Protein AF-A0A4Y7RXK7-F1 (afdb_monomer)

Nearest PDB structures (foldseek):
  9dqj-assembly1_A  TM=3.061E-01  e=4.581E+00  Homo sapiens
  2efh-assembly2_C  TM=1.923E-01  e=8.596E+00  Arabidopsis thaliana

Mean predicted aligned error: 11.41 Å

Radius of gyration: 21.08 Å; Cα contacts (8 Å, |Δi|>4): 299; chains: 1; bounding box: 42×48×73 Å

pLDDT: mean 77.11, std 18.57, range [31.67, 96.94]

Foldseek 3Di:
DPPVVVVVVLVLLLVLLVLLQVLLVVLVVQCPDPPDLANSNLVSQLSNLVSVLSNLVVVQVPDDDDDVSLQVSLVSLLVSLLSLQVRLQVLCVSLVHDGDDPCVVVVLQVQLCVLCVQPSLRSSLSSLLRSLLVSLLSSLVSLQSVLVVDDDLSNVLSPLVSVLSNQRSVCSQQDGDQTPDPPSVPRYQVNCCVPPVDGSSVVNSVSSVSNVVSPVVVVVPDDDPDDPDDDDDDDPDDDDDDDDDDDPPVSPD

Structure (mmCIF, N/CA/C/O backbone):
data_AF-A0A4Y7RXK7-F1
#
_entry.id   AF-A0A4Y7RXK7-F1
#
loop_
_atom_site.group_PDB
_atom_site.id
_atom_site.type_symbol
_atom_site.label_atom_id
_atom_site.label_alt_id
_atom_site.label_comp_id
_atom_site.label_asym_id
_atom_site.label_entity_id
_atom_site.label_seq_id
_atom_site.pdbx_PDB_ins_code
_atom_site.Cartn_x
_atom_site.Cartn_y
_atom_site.Cartn_z
_atom_site.occupancy
_atom_site.B_iso_or_equiv
_atom_site.auth_seq_id
_atom_site.auth_comp_id
_atom_site.auth_asym_id
_atom_site.auth_atom_id
_atom_site.pdbx_PDB_model_num
ATOM 1 N N . MET A 1 1 ? 21.179 24.588 -17.868 1.00 44.91 1 MET A N 1
ATOM 2 C CA . MET A 1 1 ? 20.054 24.752 -16.916 1.00 44.91 1 MET A CA 1
ATOM 3 C C . MET A 1 1 ? 19.353 23.438 -16.523 1.0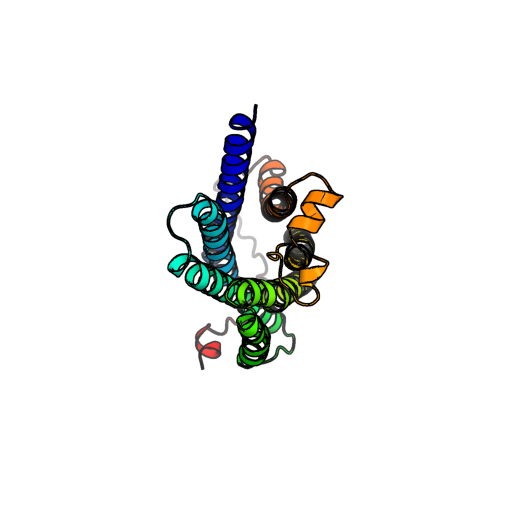0 44.91 1 MET A C 1
ATOM 5 O O . MET A 1 1 ? 18.328 23.514 -15.868 1.00 44.91 1 MET A O 1
ATOM 9 N N . ASN A 1 2 ? 19.913 22.245 -16.800 1.00 52.88 2 ASN A N 1
ATOM 10 C CA . ASN A 1 2 ? 19.219 20.967 -16.525 1.00 52.88 2 ASN A CA 1
ATOM 11 C C . ASN A 1 2 ? 19.730 20.193 -15.295 1.00 52.88 2 ASN A C 1
ATOM 13 O O . ASN A 1 2 ? 19.074 19.250 -14.872 1.00 52.88 2 ASN A O 1
ATOM 17 N N . GLN A 1 3 ? 20.872 20.564 -14.702 1.00 56.06 3 GLN A N 1
ATOM 18 C CA . GLN A 1 3 ? 21.403 19.832 -13.542 1.00 56.06 3 GLN A CA 1
ATOM 19 C C . GLN A 1 3 ? 20.717 20.210 -12.223 1.00 56.06 3 GLN A C 1
ATOM 21 O O . GLN A 1 3 ? 20.495 19.342 -11.391 1.00 56.06 3 GLN A O 1
ATOM 26 N N . THR A 1 4 ? 20.318 21.471 -12.031 1.00 54.47 4 THR A N 1
ATOM 27 C CA . THR A 1 4 ? 19.689 21.942 -10.781 1.00 54.47 4 THR A CA 1
ATOM 28 C C . THR A 1 4 ? 18.321 21.310 -10.512 1.00 54.47 4 THR A C 1
ATOM 30 O O . THR A 1 4 ? 17.986 21.076 -9.356 1.00 54.47 4 THR A O 1
ATOM 33 N N . ILE A 1 5 ? 17.559 20.980 -11.561 1.00 60.81 5 ILE A N 1
ATOM 34 C CA . ILE A 1 5 ? 16.246 20.320 -11.444 1.00 60.81 5 ILE A CA 1
ATOM 35 C C . ILE A 1 5 ? 16.402 18.858 -10.989 1.00 60.81 5 ILE A C 1
ATOM 37 O O . ILE A 1 5 ? 15.598 18.379 -10.194 1.00 60.81 5 ILE A O 1
ATOM 41 N N . GLY A 1 6 ? 17.457 18.159 -11.432 1.00 62.09 6 GLY A N 1
ATOM 42 C CA . GLY A 1 6 ? 17.725 16.773 -11.025 1.00 62.09 6 GLY A CA 1
ATOM 43 C C . GLY A 1 6 ? 17.921 16.634 -9.512 1.00 62.09 6 GLY A C 1
ATOM 44 O O . GLY A 1 6 ? 17.221 15.860 -8.866 1.00 62.09 6 GLY A O 1
ATOM 45 N N . TRP A 1 7 ? 18.774 17.483 -8.926 1.00 64.00 7 TRP A N 1
ATOM 46 C CA . TRP A 1 7 ? 19.049 17.476 -7.482 1.00 64.00 7 TRP A CA 1
ATOM 47 C C . TRP A 1 7 ? 17.814 17.774 -6.619 1.00 64.00 7 TRP A C 1
ATOM 49 O O . TRP A 1 7 ? 17.664 17.217 -5.532 1.00 64.00 7 TRP A O 1
ATOM 59 N N . GLN A 1 8 ? 16.909 18.635 -7.097 1.00 75.38 8 GLN A N 1
ATOM 60 C CA . GLN A 1 8 ? 15.651 18.928 -6.400 1.00 75.38 8 GLN A CA 1
ATOM 61 C C . GLN A 1 8 ? 14.733 17.699 -6.353 1.00 75.38 8 GLN A C 1
ATOM 63 O O . GLN A 1 8 ? 14.088 17.449 -5.335 1.00 75.38 8 GLN A O 1
ATOM 68 N N . MET A 1 9 ? 14.703 16.907 -7.426 1.00 73.44 9 MET A N 1
ATOM 69 C CA . MET A 1 9 ? 13.883 15.700 -7.503 1.00 73.44 9 MET A CA 1
ATOM 70 C C . MET A 1 9 ? 14.425 14.564 -6.637 1.00 73.44 9 MET A C 1
ATOM 72 O O . MET A 1 9 ? 13.647 13.920 -5.932 1.00 73.44 9 MET A O 1
ATOM 76 N N . ASP A 1 10 ? 15.744 14.371 -6.612 1.00 77.38 10 ASP A N 1
ATOM 77 C CA . ASP A 1 10 ? 16.383 13.371 -5.749 1.00 77.38 10 ASP A CA 1
ATOM 78 C C . ASP A 1 10 ? 16.111 13.653 -4.265 1.00 77.38 10 ASP A C 1
ATOM 80 O O . ASP A 1 10 ? 15.810 12.739 -3.492 1.00 77.38 10 ASP A O 1
ATOM 84 N N . TYR A 1 11 ? 16.119 14.933 -3.876 1.00 79.81 11 TYR A N 1
ATOM 85 C CA . TYR A 1 11 ? 15.754 15.354 -2.525 1.00 79.81 11 TYR A CA 1
ATOM 86 C C . TYR A 1 11 ? 14.286 15.050 -2.188 1.00 79.81 11 TYR A C 1
ATOM 88 O O . TYR A 1 11 ? 13.994 14.537 -1.106 1.00 79.81 11 TYR A O 1
ATOM 96 N N . ILE A 1 12 ? 13.355 15.309 -3.116 1.00 81.62 12 ILE A N 1
ATOM 97 C CA . ILE A 1 12 ? 11.929 14.992 -2.932 1.00 81.62 12 ILE A CA 1
ATOM 98 C C . ILE A 1 12 ? 11.729 13.483 -2.754 1.00 81.62 12 ILE A C 1
ATOM 100 O O . ILE A 1 12 ? 11.005 13.071 -1.847 1.00 81.62 12 ILE A O 1
ATOM 104 N N . TYR A 1 13 ? 12.386 12.648 -3.564 1.00 80.75 13 TYR A N 1
ATOM 105 C CA . TYR A 1 13 ? 12.298 11.189 -3.436 1.00 80.75 13 TYR A CA 1
ATOM 106 C C . TYR A 1 13 ? 12.898 10.682 -2.124 1.00 80.75 13 TYR A C 1
ATOM 108 O O . TYR A 1 13 ? 12.327 9.795 -1.481 1.00 80.75 13 TYR A O 1
ATOM 116 N N . PHE A 1 14 ? 14.007 11.280 -1.685 1.00 83.31 14 PHE A N 1
ATOM 117 C CA . PHE A 1 14 ? 14.608 10.968 -0.397 1.00 83.31 14 PHE A CA 1
ATOM 118 C C . PHE A 1 14 ? 13.653 11.278 0.763 1.00 83.31 14 PHE A C 1
ATOM 120 O O . PHE A 1 14 ? 13.359 10.384 1.562 1.00 83.31 14 PHE A O 1
ATOM 127 N N . LEU A 1 15 ? 13.115 12.505 0.821 1.00 83.00 15 LEU A N 1
ATOM 128 C CA . LEU A 1 15 ? 12.150 12.918 1.846 1.00 83.00 15 LEU A CA 1
ATOM 129 C C . LEU A 1 15 ? 10.876 12.073 1.821 1.00 83.00 15 LEU A C 1
ATOM 131 O O . LEU A 1 15 ? 10.339 11.728 2.874 1.00 83.00 15 LEU A O 1
ATOM 135 N N . TYR A 1 16 ? 10.404 11.716 0.628 1.00 83.31 16 TYR A N 1
ATOM 136 C CA . TYR A 1 16 ? 9.233 10.871 0.468 1.00 83.31 16 TYR A CA 1
ATOM 137 C C . TYR A 1 16 ? 9.438 9.500 1.126 1.00 83.31 16 TYR A C 1
ATOM 139 O O . TYR A 1 16 ? 8.639 9.113 1.980 1.00 83.31 16 TYR A O 1
ATOM 147 N N . GLY A 1 17 ? 10.538 8.800 0.834 1.00 85.19 17 GLY A N 1
ATOM 148 C CA . GLY A 1 17 ? 10.850 7.534 1.511 1.00 85.19 17 GLY A CA 1
ATOM 149 C C . GLY A 1 17 ? 11.102 7.697 3.018 1.00 85.19 17 GLY A C 1
ATOM 150 O O . GLY A 1 17 ? 10.649 6.869 3.809 1.00 85.19 17 GLY A O 1
ATOM 151 N N . LEU A 1 18 ? 11.720 8.803 3.451 1.00 85.19 18 LEU A N 1
ATOM 152 C CA . LEU A 1 18 ? 11.916 9.101 4.875 1.00 85.19 18 LEU A CA 1
ATOM 153 C C . LEU A 1 18 ? 10.582 9.265 5.625 1.00 85.19 18 LEU A C 1
ATOM 155 O O . LEU A 1 18 ? 10.454 8.799 6.758 1.00 85.19 18 LEU A O 1
ATOM 159 N N . SER A 1 19 ? 9.571 9.869 4.991 1.00 86.69 19 SER A N 1
ATOM 160 C CA . SER A 1 19 ? 8.237 10.031 5.586 1.00 86.69 19 SER A CA 1
ATOM 161 C C . SER A 1 19 ? 7.572 8.687 5.910 1.00 86.69 19 SER A C 1
ATOM 163 O O . SER A 1 19 ? 6.948 8.547 6.965 1.00 86.69 19 SER A O 1
ATOM 165 N N . PHE A 1 20 ? 7.782 7.664 5.069 1.00 87.25 20 PHE A N 1
ATOM 166 C CA . PHE A 1 20 ? 7.366 6.296 5.378 1.00 87.25 20 PHE A CA 1
ATOM 167 C C . PHE A 1 20 ? 8.112 5.762 6.599 1.00 87.25 20 PHE A C 1
ATOM 169 O O . PHE A 1 20 ? 7.484 5.236 7.508 1.00 87.25 20 PHE A O 1
ATOM 176 N N . ILE A 1 21 ? 9.432 5.925 6.682 1.00 88.25 21 ILE A N 1
ATOM 177 C CA . ILE A 1 21 ? 10.205 5.420 7.829 1.00 88.25 21 ILE A CA 1
ATOM 178 C C . ILE A 1 21 ? 9.725 6.049 9.143 1.00 88.25 21 ILE A C 1
ATOM 180 O O . ILE A 1 21 ? 9.557 5.339 10.136 1.00 88.25 21 ILE A O 1
ATOM 184 N N . MET A 1 22 ? 9.428 7.352 9.147 1.00 87.56 22 MET A N 1
ATOM 185 C CA . MET A 1 22 ? 8.854 8.021 10.319 1.00 87.56 22 MET A CA 1
ATOM 186 C C . MET A 1 22 ? 7.475 7.454 10.683 1.00 87.56 22 MET A C 1
ATOM 188 O O . MET A 1 22 ? 7.255 7.088 11.839 1.00 87.56 22 MET A O 1
ATOM 192 N N . LEU A 1 23 ? 6.570 7.299 9.709 1.00 88.19 23 LEU A N 1
ATOM 193 C CA . LEU A 1 23 ? 5.251 6.701 9.950 1.00 88.19 23 LEU A CA 1
ATOM 194 C C . LEU A 1 23 ? 5.366 5.243 10.444 1.00 88.19 23 LEU A C 1
ATOM 196 O O . LEU A 1 23 ? 4.605 4.814 11.314 1.00 88.19 23 LEU A O 1
ATOM 200 N N . ALA A 1 24 ? 6.337 4.477 9.939 1.00 90.00 24 ALA A N 1
ATOM 201 C CA . ALA A 1 24 ? 6.585 3.099 10.352 1.00 90.00 24 ALA A CA 1
ATOM 202 C C . ALA A 1 24 ? 7.039 3.033 11.812 1.00 90.00 24 ALA A C 1
ATOM 204 O O . ALA A 1 24 ? 6.584 2.152 12.546 1.00 90.00 24 ALA A O 1
ATOM 205 N N . ALA A 1 25 ? 7.889 3.971 12.242 1.00 88.88 25 ALA A N 1
ATOM 206 C CA . ALA A 1 25 ? 8.328 4.095 13.628 1.00 88.88 25 ALA A CA 1
ATOM 207 C C . ALA A 1 25 ? 7.157 4.423 14.568 1.00 88.88 25 ALA A C 1
ATOM 209 O O . ALA A 1 25 ? 7.033 3.791 15.618 1.00 88.88 25 ALA A O 1
ATOM 210 N N . VAL A 1 26 ? 6.254 5.329 14.169 1.00 87.56 26 VAL A N 1
ATOM 211 C CA . VAL A 1 26 ? 5.017 5.626 14.919 1.00 87.56 26 VAL A CA 1
ATOM 212 C C . VAL A 1 26 ? 4.153 4.369 15.045 1.00 87.56 26 VAL A C 1
ATOM 214 O O . VAL A 1 26 ? 3.782 3.981 16.153 1.00 87.56 26 VAL A O 1
ATOM 217 N N . CYS A 1 27 ? 3.907 3.660 13.939 1.00 87.81 27 CYS A N 1
ATOM 218 C CA . CYS A 1 27 ? 3.130 2.417 13.956 1.00 87.81 27 CYS A CA 1
ATOM 219 C C . CYS A 1 27 ? 3.781 1.332 14.834 1.00 87.81 27 CYS A C 1
ATOM 221 O O . CYS A 1 27 ? 3.085 0.616 15.554 1.00 87.81 27 CYS A O 1
ATOM 223 N N . LEU A 1 28 ? 5.112 1.221 14.825 1.00 90.44 28 LEU A N 1
ATOM 224 C CA . LEU A 1 28 ? 5.849 0.274 15.665 1.00 90.44 28 LEU A CA 1
ATOM 225 C C . LEU A 1 28 ? 5.773 0.646 17.152 1.00 90.44 28 LEU A C 1
ATOM 227 O O . LEU A 1 28 ? 5.649 -0.229 18.007 1.00 90.44 28 LEU A O 1
ATOM 231 N N . ALA A 1 29 ? 5.814 1.938 17.481 1.00 86.81 29 ALA A N 1
ATOM 232 C CA . ALA A 1 29 ? 5.616 2.405 18.849 1.00 86.81 29 ALA A CA 1
ATOM 233 C C . ALA A 1 29 ? 4.196 2.071 19.342 1.00 86.81 29 ALA A C 1
ATOM 235 O O . ALA A 1 29 ? 4.027 1.522 20.433 1.00 86.81 29 ALA A O 1
ATOM 236 N N . MET A 1 30 ? 3.177 2.291 18.504 1.00 84.06 30 MET A N 1
ATOM 237 C CA . MET A 1 30 ? 1.795 1.894 18.799 1.00 84.06 30 MET A CA 1
ATOM 238 C C . MET A 1 30 ? 1.647 0.375 18.963 1.00 84.06 30 MET A C 1
ATOM 240 O O . MET A 1 30 ? 0.879 -0.081 19.812 1.00 84.06 30 MET A O 1
ATOM 244 N N . SER A 1 31 ? 2.422 -0.420 18.218 1.00 86.75 31 SER A N 1
ATOM 245 C CA . SER A 1 31 ? 2.457 -1.882 18.342 1.00 86.75 31 SER A CA 1
ATOM 246 C C . SER A 1 31 ? 3.201 -2.393 19.579 1.00 86.75 31 SER A C 1
ATOM 248 O O . SER A 1 31 ? 3.394 -3.602 19.700 1.00 86.75 31 SER A O 1
ATOM 250 N N . ARG A 1 32 ? 3.668 -1.517 20.474 1.00 82.25 32 ARG A N 1
ATOM 251 C CA . ARG A 1 32 ? 4.252 -1.885 21.776 1.00 82.25 32 ARG A CA 1
ATOM 252 C C . ARG A 1 32 ? 3.399 -1.435 22.962 1.00 82.25 32 ARG A C 1
ATOM 254 O O . ARG A 1 32 ? 3.671 -1.841 24.083 1.00 82.25 32 ARG A O 1
ATOM 261 N N . SER A 1 33 ? 2.359 -0.633 22.730 1.00 77.81 33 SER A N 1
ATOM 262 C CA . SER A 1 33 ? 1.404 -0.243 23.774 1.00 77.81 33 SER A CA 1
ATOM 263 C C . SER A 1 33 ? 0.579 -1.450 24.225 1.00 77.81 33 SER A C 1
ATOM 265 O O . SER A 1 33 ? 0.244 -2.283 23.394 1.00 77.81 33 SER A O 1
ATOM 267 N N . GLU A 1 34 ? 0.190 -1.547 25.499 1.00 58.09 34 GLU A N 1
ATOM 268 C CA . GLU A 1 34 ? -0.680 -2.636 25.983 1.00 58.09 34 GLU A CA 1
ATOM 269 C C . GLU A 1 34 ? -2.137 -2.516 25.495 1.00 58.09 34 GLU A C 1
ATOM 271 O O . GLU A 1 34 ? -2.893 -3.485 25.512 1.00 58.09 34 GLU A O 1
ATOM 276 N N . ARG A 1 35 ? -2.543 -1.347 24.981 1.00 63.66 35 ARG A N 1
ATOM 277 C CA . ARG A 1 35 ? -3.899 -1.085 24.460 1.00 63.66 35 ARG A CA 1
ATOM 278 C C . ARG A 1 35 ? -4.049 -1.441 22.971 1.00 63.66 35 ARG A C 1
ATOM 280 O O . ARG A 1 35 ? -4.687 -0.704 22.216 1.00 63.66 35 ARG A O 1
ATOM 287 N N . GLN A 1 36 ? -3.457 -2.545 22.508 1.00 65.00 36 GLN A N 1
ATOM 288 C CA . GLN A 1 36 ? -3.479 -2.893 21.076 1.00 65.00 36 GLN A CA 1
ATOM 289 C C . GLN A 1 36 ? -4.847 -3.388 20.622 1.00 65.00 36 GLN A C 1
ATOM 291 O O . GLN A 1 36 ? -5.197 -4.553 20.803 1.00 65.00 36 GLN A O 1
ATOM 296 N N . ARG A 1 37 ? -5.594 -2.521 19.940 1.00 76.06 37 ARG A N 1
ATOM 297 C CA . ARG A 1 37 ? -6.787 -2.934 19.188 1.00 76.06 37 ARG A CA 1
ATOM 298 C C . ARG A 1 37 ? -6.424 -3.441 17.791 1.00 76.06 37 ARG A C 1
ATOM 300 O O . ARG A 1 37 ? -6.848 -4.523 17.391 1.00 76.06 37 ARG A O 1
ATOM 307 N N . LEU A 1 38 ? -5.553 -2.722 17.083 1.00 88.06 38 LEU A N 1
ATOM 308 C CA . LEU A 1 38 ? -5.195 -3.007 15.690 1.00 88.06 38 LEU A CA 1
ATOM 309 C C . LEU A 1 38 ? -3.806 -3.667 15.571 1.00 88.06 38 LEU A C 1
ATOM 311 O O . LEU A 1 38 ? -2.954 -3.461 16.436 1.00 88.06 38 LEU A O 1
ATOM 315 N N . PRO A 1 39 ? -3.554 -4.489 14.531 1.00 91.56 39 PRO A N 1
ATOM 316 C CA . PRO A 1 39 ? -2.266 -5.133 14.288 1.00 91.56 39 PRO A CA 1
ATOM 317 C C . PRO A 1 39 ? -1.247 -4.142 13.690 1.00 91.56 39 PRO A C 1
ATOM 319 O O . PRO A 1 39 ? -0.773 -4.314 12.569 1.00 91.56 39 PRO A O 1
ATOM 322 N N . TRP A 1 40 ? -0.900 -3.099 14.450 1.00 91.00 40 TRP A N 1
ATOM 323 C CA . TRP A 1 40 ? -0.019 -1.999 14.029 1.00 91.00 40 TRP A CA 1
ATOM 324 C C . TRP A 1 40 ? 1.362 -2.448 13.534 1.00 91.00 40 TRP A C 1
ATOM 326 O O . TRP A 1 40 ? 1.957 -1.787 12.688 1.00 91.00 40 TRP A O 1
ATOM 336 N N . PHE A 1 41 ? 1.847 -3.598 14.008 1.00 93.25 41 PHE A N 1
ATOM 337 C CA . PHE A 1 41 ? 3.107 -4.183 13.554 1.00 93.25 41 PHE A CA 1
ATOM 338 C C . PHE A 1 41 ? 3.097 -4.516 12.054 1.00 93.25 41 PHE A C 1
ATOM 340 O O . PHE A 1 41 ? 4.056 -4.20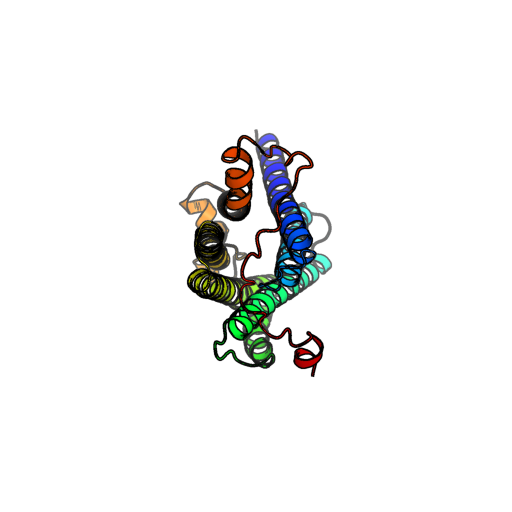6 11.356 1.00 93.25 41 PHE A O 1
ATOM 347 N N . LEU A 1 42 ? 2.003 -5.079 11.527 1.00 94.69 42 LEU A N 1
ATOM 348 C CA . LEU A 1 42 ? 1.893 -5.385 10.093 1.00 94.69 42 LEU A CA 1
ATOM 349 C C . LEU A 1 42 ? 1.843 -4.119 9.245 1.00 94.69 42 LEU A C 1
ATOM 351 O O . LEU A 1 42 ? 2.456 -4.066 8.183 1.00 94.69 42 LEU A O 1
ATOM 355 N N . LEU A 1 43 ? 1.159 -3.086 9.740 1.00 94.12 43 LEU A N 1
ATOM 356 C CA . LEU A 1 43 ? 1.146 -1.790 9.077 1.00 94.12 43 LEU A CA 1
ATOM 357 C C . LEU A 1 43 ? 2.552 -1.179 9.057 1.00 94.12 43 LEU A C 1
ATOM 359 O O . LEU A 1 43 ? 2.989 -0.699 8.019 1.00 94.12 43 LEU A O 1
ATOM 363 N N . SER A 1 44 ? 3.296 -1.269 10.164 1.00 94.50 44 SER A N 1
ATOM 364 C CA . SER A 1 44 ? 4.698 -0.841 10.229 1.00 94.50 44 SER A CA 1
ATOM 365 C C . SER A 1 44 ? 5.580 -1.595 9.223 1.00 94.50 44 SER A C 1
ATOM 367 O O . SER A 1 44 ? 6.334 -0.958 8.488 1.00 94.50 44 SER A O 1
ATOM 369 N N . LEU A 1 45 ? 5.434 -2.924 9.119 1.00 96.50 45 LEU A N 1
ATOM 370 C CA . LEU A 1 45 ? 6.147 -3.744 8.132 1.00 96.50 45 LEU A CA 1
ATOM 371 C C . LEU A 1 45 ? 5.821 -3.344 6.690 1.00 96.50 45 LEU A C 1
ATOM 373 O O . LEU A 1 45 ? 6.734 -3.226 5.874 1.00 96.50 45 LEU A O 1
ATOM 377 N N . PHE A 1 46 ? 4.548 -3.096 6.377 1.00 95.81 46 PHE A N 1
ATOM 378 C CA . PHE A 1 46 ? 4.150 -2.548 5.081 1.00 95.81 46 PHE A CA 1
ATOM 379 C C . PHE A 1 46 ? 4.864 -1.218 4.816 1.00 95.81 46 PHE A C 1
ATOM 381 O O . PHE A 1 46 ? 5.587 -1.099 3.832 1.00 95.81 46 PHE A O 1
ATOM 388 N N . ILE A 1 47 ? 4.722 -0.245 5.718 1.00 94.12 47 ILE A N 1
ATOM 389 C CA . ILE A 1 47 ? 5.229 1.118 5.533 1.00 94.12 47 ILE A CA 1
ATOM 390 C C . ILE A 1 47 ? 6.756 1.121 5.358 1.00 94.12 47 ILE A C 1
ATOM 392 O O . ILE A 1 47 ? 7.255 1.772 4.441 1.00 94.12 47 ILE A O 1
ATOM 396 N N . ILE A 1 48 ? 7.509 0.387 6.188 1.00 94.75 48 ILE A N 1
ATOM 397 C CA . ILE A 1 48 ? 8.978 0.372 6.096 1.00 94.75 48 ILE A CA 1
ATOM 398 C C . ILE A 1 48 ? 9.462 -0.302 4.810 1.00 94.75 48 ILE A C 1
ATOM 400 O O . ILE A 1 48 ? 10.349 0.219 4.137 1.00 94.75 48 ILE A O 1
ATOM 404 N N . THR A 1 49 ? 8.860 -1.431 4.426 1.00 95.00 49 THR A N 1
ATOM 405 C CA . THR A 1 49 ? 9.237 -2.126 3.187 1.00 95.00 49 THR A CA 1
ATOM 406 C C . THR A 1 49 ? 8.822 -1.342 1.947 1.00 95.00 49 THR A C 1
ATOM 408 O O . THR A 1 49 ? 9.578 -1.315 0.977 1.00 95.00 49 THR A O 1
ATOM 411 N N . HIS A 1 50 ? 7.684 -0.638 1.993 1.00 92.62 50 HIS A N 1
ATOM 412 C CA . HIS A 1 50 ? 7.238 0.248 0.917 1.00 92.62 50 HIS A CA 1
ATOM 413 C C . HIS A 1 50 ? 8.187 1.440 0.763 1.00 92.62 50 HIS A C 1
ATOM 415 O O . HIS A 1 50 ? 8.612 1.746 -0.345 1.00 92.62 50 HIS A O 1
ATOM 421 N N . GLY A 1 51 ? 8.585 2.077 1.870 1.00 90.62 51 GLY A N 1
ATOM 422 C CA . GLY A 1 51 ? 9.556 3.175 1.859 1.00 90.62 51 GLY A CA 1
ATOM 423 C C . GLY A 1 51 ? 10.915 2.760 1.284 1.00 90.62 51 GLY A C 1
ATOM 424 O O . GLY A 1 51 ? 11.478 3.473 0.453 1.00 90.62 51 GLY A O 1
ATOM 425 N N . LEU A 1 52 ? 11.406 1.570 1.654 1.00 91.25 52 LEU A N 1
ATOM 426 C CA . LEU A 1 52 ? 12.621 0.994 1.068 1.00 91.25 52 LEU A CA 1
ATOM 427 C C . LEU A 1 52 ? 12.462 0.720 -0.433 1.00 91.25 52 LEU A C 1
ATOM 429 O O . LEU A 1 52 ? 13.376 1.017 -1.200 1.00 91.25 52 LEU A O 1
ATOM 433 N N . TYR A 1 53 ? 11.314 0.191 -0.866 1.00 90.06 53 TYR A N 1
ATOM 434 C CA . TYR A 1 53 ? 11.016 0.013 -2.288 1.00 90.06 53 TYR A CA 1
ATOM 435 C C . TYR A 1 53 ? 11.094 1.340 -3.054 1.00 90.06 53 TYR A C 1
ATOM 437 O O . TYR A 1 53 ? 11.736 1.378 -4.101 1.00 90.06 53 TYR A O 1
ATOM 445 N N . GLU A 1 54 ? 10.505 2.422 -2.536 1.00 86.25 54 GLU A N 1
ATOM 446 C CA . GLU A 1 54 ? 10.516 3.736 -3.199 1.00 86.25 54 GLU A CA 1
ATOM 447 C C . GLU A 1 54 ? 11.946 4.281 -3.340 1.00 86.25 54 GLU A C 1
ATOM 449 O O . GLU A 1 54 ? 12.349 4.688 -4.430 1.00 86.25 54 GLU A O 1
ATOM 454 N N . TRP A 1 55 ? 12.760 4.215 -2.281 1.00 87.50 55 TRP A N 1
ATOM 455 C CA . TRP A 1 55 ? 14.173 4.598 -2.368 1.00 87.50 55 TRP A CA 1
ATOM 456 C C . TRP A 1 55 ? 14.928 3.781 -3.416 1.00 87.50 55 TRP A C 1
ATOM 458 O O . TRP A 1 55 ? 15.604 4.347 -4.273 1.00 87.50 55 TRP A O 1
ATOM 468 N N . ILE A 1 56 ? 14.786 2.455 -3.400 1.00 85.75 56 ILE A N 1
ATOM 469 C CA . ILE A 1 56 ? 15.474 1.583 -4.359 1.00 85.75 56 ILE A CA 1
ATOM 470 C C . ILE A 1 56 ? 14.988 1.845 -5.786 1.00 85.75 56 ILE A C 1
ATOM 472 O O . ILE A 1 56 ? 15.797 1.858 -6.712 1.00 85.75 56 ILE A O 1
ATOM 476 N N . TYR A 1 57 ? 13.688 2.067 -5.980 1.00 82.88 57 TYR A N 1
ATOM 477 C CA . TYR A 1 57 ? 13.105 2.395 -7.277 1.00 82.88 57 TYR A CA 1
ATOM 478 C C . TYR A 1 57 ? 13.728 3.659 -7.869 1.00 82.88 57 TYR A C 1
ATOM 480 O O . TYR A 1 57 ? 14.156 3.640 -9.024 1.00 82.88 57 TYR A O 1
ATOM 488 N N . HIS A 1 58 ? 13.858 4.712 -7.064 1.00 77.19 58 HIS A N 1
ATOM 489 C CA . HIS A 1 58 ? 14.398 5.990 -7.511 1.00 77.19 58 HIS A CA 1
ATOM 490 C C . HIS A 1 58 ? 15.922 5.974 -7.685 1.00 77.19 58 HIS A C 1
ATOM 492 O O . HIS A 1 58 ? 16.411 6.412 -8.726 1.00 77.19 58 HIS A O 1
ATOM 498 N N . PHE A 1 59 ? 16.679 5.380 -6.756 1.00 74.69 59 PHE A N 1
ATOM 499 C CA . PHE A 1 59 ? 18.138 5.284 -6.881 1.00 74.69 59 PHE A CA 1
ATOM 500 C C . PHE A 1 59 ? 18.577 4.342 -8.010 1.00 74.69 59 PHE A C 1
ATOM 502 O O . PHE A 1 59 ? 19.550 4.626 -8.704 1.00 74.69 59 PHE A O 1
ATOM 509 N N . SER A 1 60 ? 17.850 3.251 -8.266 1.00 73.19 60 SER A N 1
ATOM 510 C CA . SER A 1 60 ? 18.170 2.309 -9.352 1.00 73.19 60 SER A CA 1
ATOM 511 C C . SER A 1 60 ? 18.052 2.934 -10.747 1.00 73.19 60 SER A C 1
ATOM 513 O O . SER A 1 60 ? 18.764 2.516 -11.661 1.00 73.19 60 SER A O 1
ATOM 515 N N . ASN A 1 61 ? 17.209 3.954 -10.918 1.00 65.06 61 ASN A N 1
ATOM 516 C CA . ASN A 1 61 ? 17.044 4.648 -12.194 1.00 65.06 61 ASN A CA 1
ATOM 517 C C . ASN A 1 61 ? 18.179 5.647 -12.512 1.00 65.06 61 ASN A C 1
ATOM 519 O O . ASN A 1 61 ? 18.170 6.233 -13.591 1.00 65.06 61 ASN A O 1
ATOM 523 N N . SER A 1 62 ? 19.174 5.804 -11.627 1.00 64.25 62 SER A N 1
ATOM 524 C CA . SER A 1 62 ? 20.349 6.673 -11.832 1.00 64.25 62 SER A CA 1
ATOM 525 C C . SER A 1 62 ? 21.498 6.046 -12.649 1.00 64.25 62 SER A C 1
ATOM 527 O O . SER A 1 62 ? 22.461 6.740 -12.965 1.00 64.25 62 SER A O 1
ATOM 529 N N . GLY A 1 63 ? 21.385 4.775 -13.078 1.00 56.38 63 GLY A N 1
ATOM 530 C CA . GLY A 1 63 ? 22.075 4.303 -14.293 1.00 56.38 63 GLY A CA 1
ATOM 531 C C . GLY A 1 63 ? 23.140 3.201 -14.189 1.00 56.38 63 GLY A C 1
ATOM 532 O O . GLY A 1 63 ? 23.754 2.906 -15.208 1.00 56.38 63 GLY A O 1
ATOM 533 N N . THR A 1 64 ? 23.373 2.551 -13.042 1.00 56.12 64 THR A N 1
ATOM 534 C CA . THR A 1 64 ? 24.518 1.613 -12.898 1.00 56.12 64 THR A CA 1
ATOM 535 C C . THR A 1 64 ? 24.188 0.120 -12.723 1.00 56.12 64 THR A C 1
ATOM 537 O O . THR A 1 64 ? 25.040 -0.706 -13.039 1.00 56.12 64 THR A O 1
ATOM 540 N N . PHE A 1 65 ? 22.974 -0.283 -12.311 1.00 54.88 65 PHE A N 1
ATOM 541 C CA . PHE A 1 65 ? 22.623 -1.706 -12.086 1.00 54.88 65 PHE A CA 1
ATOM 542 C C . PHE A 1 65 ? 21.168 -2.017 -12.487 1.00 54.88 65 PHE A C 1
ATOM 544 O O . PHE A 1 65 ? 20.241 -1.758 -11.722 1.00 54.88 65 PHE A O 1
ATOM 551 N N . VAL A 1 66 ? 20.937 -2.561 -13.692 1.00 59.06 66 VAL A N 1
ATOM 552 C CA . VAL A 1 66 ? 19.595 -2.507 -14.318 1.00 59.06 66 VAL A CA 1
ATOM 553 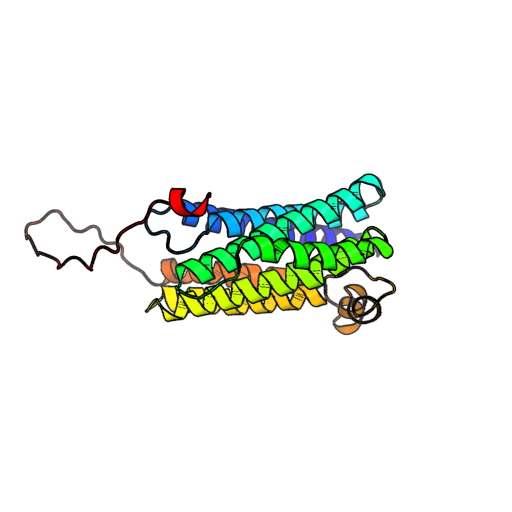C C . VAL A 1 66 ? 18.769 -3.799 -14.180 1.00 59.06 66 VAL A C 1
ATOM 555 O O . VAL A 1 66 ? 17.602 -3.734 -13.797 1.00 59.06 66 VAL A O 1
ATOM 558 N N . LEU A 1 67 ? 19.322 -4.993 -14.442 1.00 54.97 67 LEU A N 1
ATOM 559 C CA . LEU A 1 67 ? 18.489 -6.211 -14.537 1.00 54.97 67 LEU A CA 1
ATOM 560 C C . LEU A 1 67 ? 18.170 -6.864 -13.176 1.00 54.97 67 LEU A C 1
ATOM 562 O O . LEU A 1 67 ? 16.997 -7.031 -12.840 1.00 54.97 67 LEU A O 1
ATOM 566 N N . SER A 1 68 ? 19.184 -7.181 -12.358 1.00 61.25 68 SER A N 1
ATOM 567 C CA . SER A 1 68 ? 19.000 -7.861 -11.057 1.00 61.25 68 SER A CA 1
ATOM 568 C C . SER A 1 68 ? 18.177 -7.037 -10.063 1.00 61.25 68 SER A C 1
ATOM 570 O O . SER A 1 68 ? 17.404 -7.582 -9.277 1.00 61.25 68 SER A O 1
ATOM 572 N N . PHE A 1 69 ? 18.278 -5.708 -10.140 1.00 75.25 69 PHE A N 1
ATOM 573 C CA . PHE A 1 69 ? 17.500 -4.804 -9.297 1.00 75.25 69 PHE A CA 1
ATOM 574 C C . PHE A 1 69 ? 16.013 -4.774 -9.662 1.00 75.25 69 PHE A C 1
ATOM 576 O O . PHE A 1 69 ? 15.190 -4.461 -8.807 1.00 75.25 69 PHE A O 1
ATOM 583 N N . THR A 1 70 ? 15.624 -5.104 -10.896 1.00 79.31 70 THR A N 1
ATOM 584 C CA . THR A 1 70 ? 14.230 -4.914 -11.325 1.00 79.31 70 THR A CA 1
ATOM 585 C C . THR A 1 70 ? 13.295 -5.997 -10.779 1.00 79.31 70 THR A C 1
ATOM 587 O O . THR A 1 70 ? 12.232 -5.669 -10.252 1.00 79.31 70 THR A O 1
ATOM 590 N N . TYR A 1 71 ? 13.707 -7.269 -10.788 1.00 84.50 71 TYR A N 1
ATOM 591 C CA . TYR A 1 71 ? 12.943 -8.337 -10.125 1.00 84.50 71 TYR A CA 1
ATOM 592 C C . TYR A 1 71 ? 12.969 -8.208 -8.602 1.00 84.50 71 TYR A C 1
ATOM 594 O O . TYR A 1 71 ? 11.954 -8.445 -7.949 1.00 84.50 71 TYR A O 1
ATOM 602 N N . PHE A 1 72 ? 14.097 -7.767 -8.036 1.00 87.25 72 PHE A N 1
ATOM 603 C CA . PHE A 1 72 ? 14.196 -7.484 -6.608 1.00 87.25 72 PHE A CA 1
ATOM 604 C C . PHE A 1 72 ? 13.209 -6.388 -6.175 1.00 87.25 72 PHE A C 1
ATOM 606 O O . PHE A 1 72 ? 12.478 -6.576 -5.206 1.00 87.25 72 PHE A O 1
ATOM 613 N N . LYS A 1 73 ? 13.112 -5.285 -6.935 1.00 88.00 73 LYS A N 1
ATOM 614 C CA . LYS A 1 73 ? 12.118 -4.218 -6.714 1.00 88.00 73 LYS A CA 1
ATOM 615 C C . LYS A 1 73 ? 10.688 -4.756 -6.750 1.00 88.00 73 LYS A C 1
ATOM 617 O O . LYS A 1 73 ? 9.915 -4.476 -5.837 1.00 88.00 73 LYS A O 1
ATOM 622 N N . ALA A 1 74 ? 10.347 -5.549 -7.766 1.00 89.12 74 ALA A N 1
ATOM 623 C CA . ALA A 1 74 ? 9.015 -6.139 -7.890 1.00 89.12 74 ALA A CA 1
ATOM 624 C C . ALA A 1 74 ? 8.689 -7.088 -6.720 1.00 89.12 74 ALA A C 1
ATOM 626 O O . ALA A 1 74 ? 7.582 -7.050 -6.180 1.00 89.12 74 ALA A O 1
ATOM 627 N N . GLY A 1 75 ? 9.660 -7.898 -6.286 1.00 91.94 75 GLY A N 1
ATOM 628 C CA . GLY A 1 75 ? 9.530 -8.770 -5.119 1.00 91.94 75 GLY A CA 1
ATOM 629 C C . GLY A 1 75 ? 9.333 -7.986 -3.822 1.00 91.94 75 GLY A C 1
ATOM 630 O O . GLY A 1 75 ? 8.402 -8.273 -3.073 1.00 91.94 75 GLY A O 1
ATOM 631 N N . LEU A 1 76 ? 10.146 -6.952 -3.584 1.00 93.38 76 LEU A N 1
ATOM 632 C CA . LEU A 1 76 ? 10.047 -6.100 -2.397 1.00 93.38 76 LEU A CA 1
ATOM 633 C C . LEU A 1 76 ? 8.700 -5.364 -2.328 1.00 93.38 76 LEU A C 1
ATOM 635 O O . LEU A 1 76 ? 8.059 -5.367 -1.277 1.00 93.38 76 LEU A O 1
ATOM 639 N N . LEU A 1 77 ? 8.238 -4.805 -3.452 1.00 93.56 77 LEU A N 1
ATOM 640 C CA . LEU A 1 77 ? 6.903 -4.215 -3.568 1.00 93.56 77 LEU A CA 1
ATOM 641 C C . LEU A 1 77 ? 5.819 -5.244 -3.242 1.00 93.56 77 LEU A C 1
ATOM 643 O O . LEU A 1 77 ? 4.934 -4.971 -2.440 1.00 93.56 77 LEU A O 1
ATOM 647 N N . THR A 1 78 ? 5.893 -6.435 -3.837 1.00 94.62 78 THR A N 1
ATOM 648 C CA . THR A 1 78 ? 4.909 -7.504 -3.616 1.00 94.62 78 THR A CA 1
ATOM 649 C C . THR A 1 78 ? 4.830 -7.875 -2.137 1.00 94.62 78 THR A C 1
ATOM 651 O O . THR A 1 78 ? 3.742 -7.880 -1.568 1.00 94.62 78 THR A O 1
ATOM 654 N N . ILE A 1 79 ? 5.976 -8.113 -1.491 1.00 95.69 79 ILE A N 1
ATOM 655 C CA . ILE A 1 79 ? 6.063 -8.429 -0.058 1.00 95.69 79 ILE A CA 1
ATOM 656 C C . ILE A 1 79 ? 5.445 -7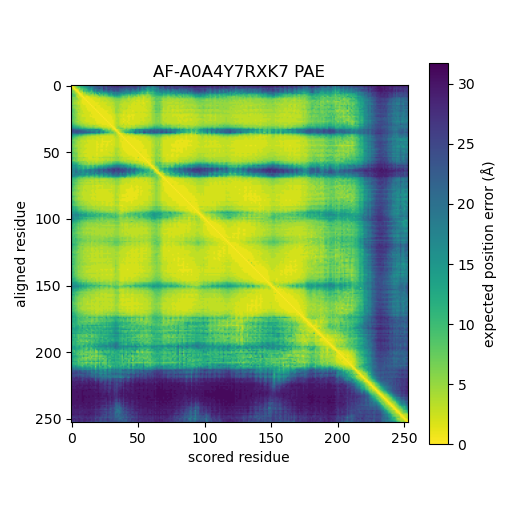.311 0.783 1.00 95.69 79 ILE A C 1
ATOM 658 O O . ILE A 1 79 ? 4.666 -7.588 1.694 1.00 95.69 79 ILE A O 1
ATOM 662 N N . SER A 1 80 ? 5.747 -6.055 0.454 1.00 96.00 80 SER A N 1
ATOM 663 C CA . SER A 1 80 ? 5.158 -4.904 1.131 1.00 96.00 80 SER A CA 1
ATOM 664 C C . SER A 1 80 ? 3.627 -4.941 1.062 1.00 96.00 80 SER A C 1
ATOM 666 O O . SER A 1 80 ? 2.956 -4.937 2.097 1.00 96.00 80 SER A O 1
ATOM 668 N N . GLN A 1 81 ? 3.057 -5.101 -0.135 1.00 95.19 81 GLN A N 1
ATOM 669 C CA . GLN A 1 81 ? 1.603 -5.143 -0.316 1.00 95.19 81 GLN A CA 1
ATOM 670 C C . GLN A 1 81 ? 0.944 -6.345 0.383 1.00 95.19 81 GLN A C 1
ATOM 672 O O . GLN A 1 81 ? -0.192 -6.240 0.848 1.00 95.19 81 GLN A O 1
ATOM 677 N N . LEU A 1 82 ? 1.647 -7.475 0.525 1.00 95.81 82 LEU A N 1
ATOM 678 C CA . LEU A 1 82 ? 1.153 -8.616 1.302 1.00 95.81 82 LEU A CA 1
ATOM 679 C C . LEU A 1 82 ? 0.966 -8.270 2.784 1.00 95.81 82 LEU A C 1
ATOM 681 O O . LEU A 1 82 ? -0.034 -8.678 3.379 1.00 95.81 82 LEU A O 1
ATOM 685 N N . PHE A 1 83 ? 1.870 -7.479 3.374 1.00 96.94 83 PHE A N 1
ATOM 686 C CA . PHE A 1 83 ? 1.685 -6.985 4.741 1.00 96.94 83 PHE A CA 1
ATOM 687 C C . PHE A 1 83 ? 0.448 -6.091 4.863 1.00 96.94 83 PHE A C 1
ATOM 689 O O . PHE A 1 83 ? -0.272 -6.189 5.858 1.00 96.94 83 PHE A O 1
ATOM 696 N N . LEU A 1 84 ? 0.159 -5.271 3.848 1.00 95.81 84 LEU A N 1
ATOM 697 C CA . LEU A 1 84 ? -1.023 -4.408 3.829 1.00 95.81 84 LEU A CA 1
ATOM 698 C C . LEU A 1 84 ? -2.329 -5.206 3.716 1.00 95.81 84 LEU A C 1
ATOM 700 O O . LEU A 1 84 ? -3.287 -4.931 4.442 1.00 95.81 84 LEU A O 1
ATOM 704 N N . ILE A 1 85 ? -2.360 -6.228 2.855 1.00 95.38 85 ILE A N 1
ATOM 705 C CA . ILE A 1 85 ? -3.507 -7.137 2.728 1.00 95.38 85 ILE A CA 1
ATOM 706 C C . ILE A 1 85 ? -3.749 -7.879 4.046 1.00 95.38 85 ILE A C 1
ATOM 708 O O . ILE A 1 85 ? -4.878 -7.907 4.538 1.00 95.38 85 ILE A O 1
ATOM 712 N N . GLU A 1 86 ? -2.704 -8.456 4.647 1.00 95.88 86 GLU A N 1
ATOM 713 C CA . GLU A 1 86 ? -2.836 -9.199 5.905 1.00 95.88 86 GLU A CA 1
ATOM 714 C C . GLU A 1 86 ? -3.243 -8.275 7.063 1.00 95.88 86 GLU A C 1
ATOM 716 O O . GLU A 1 86 ? -4.072 -8.661 7.892 1.00 95.88 86 GLU A O 1
ATOM 721 N N . PHE A 1 87 ? -2.744 -7.033 7.090 1.00 95.44 87 PHE A N 1
ATOM 722 C CA . PHE A 1 87 ? -3.222 -5.996 8.004 1.00 95.44 87 PHE A CA 1
ATOM 723 C C . PHE A 1 87 ? -4.730 -5.764 7.838 1.00 95.44 87 PHE A C 1
ATOM 725 O O . PHE A 1 87 ? -5.480 -5.888 8.812 1.00 95.44 87 PHE A O 1
ATOM 732 N N . GLY A 1 88 ? -5.184 -5.485 6.611 1.00 93.62 88 GLY A N 1
ATOM 733 C CA . GLY A 1 88 ? -6.594 -5.261 6.296 1.00 93.62 88 GLY A CA 1
ATOM 734 C C . GLY A 1 88 ? -7.465 -6.434 6.741 1.00 93.62 88 GLY A C 1
ATOM 735 O O . GLY A 1 88 ? -8.424 -6.235 7.489 1.00 93.62 88 GLY A O 1
ATOM 736 N N . ARG A 1 89 ? -7.079 -7.661 6.375 1.00 94.19 89 ARG A N 1
ATOM 737 C CA . ARG A 1 89 ? -7.781 -8.904 6.725 1.00 94.19 89 ARG A CA 1
ATOM 738 C C . ARG A 1 89 ? -7.893 -9.107 8.236 1.00 94.19 89 ARG A C 1
ATOM 740 O O . ARG A 1 89 ? -8.978 -9.408 8.731 1.00 94.19 89 ARG A O 1
ATOM 747 N N . LEU A 1 90 ? -6.798 -8.941 8.979 1.00 92.88 90 LEU A N 1
ATOM 748 C CA . LEU A 1 90 ? -6.785 -9.169 10.425 1.00 92.88 90 LEU A CA 1
ATOM 749 C C . LEU A 1 90 ? -7.594 -8.130 11.195 1.00 92.88 90 LEU A C 1
ATOM 751 O O . LEU A 1 90 ? -8.275 -8.499 12.149 1.00 92.88 90 LEU A O 1
ATOM 755 N N . VAL A 1 91 ? -7.560 -6.858 10.788 1.00 91.81 91 VAL A N 1
ATOM 756 C CA . VAL A 1 91 ? -8.453 -5.847 11.372 1.00 91.81 91 VAL A CA 1
ATOM 757 C C . VAL A 1 91 ? -9.907 -6.228 11.116 1.00 91.81 91 VAL A C 1
ATOM 759 O O . VAL A 1 91 ? -10.699 -6.263 12.049 1.00 91.81 91 VAL A O 1
ATOM 762 N N . PHE A 1 92 ? -10.249 -6.606 9.884 1.00 90.25 92 PHE A N 1
ATOM 763 C CA . PHE A 1 92 ? -11.613 -6.994 9.524 1.00 90.25 92 PHE A CA 1
ATOM 764 C C . PHE A 1 92 ? -12.146 -8.144 10.398 1.00 90.25 92 PHE A C 1
ATOM 766 O O . PHE A 1 92 ? -13.277 -8.083 10.879 1.00 90.25 92 PHE A O 1
ATOM 773 N N . ILE A 1 93 ? -11.308 -9.156 10.660 1.00 90.00 93 ILE A N 1
ATOM 774 C CA . ILE A 1 93 ? -11.626 -10.282 11.555 1.00 90.00 93 ILE A CA 1
ATOM 775 C C . ILE A 1 93 ? -11.785 -9.815 13.005 1.00 90.00 93 ILE A C 1
ATOM 777 O O . ILE A 1 93 ? -12.753 -10.192 13.664 1.00 90.00 93 ILE A O 1
ATOM 781 N N . LYS A 1 94 ? -10.856 -8.993 13.509 1.00 88.56 94 LYS A N 1
ATOM 782 C CA . LYS A 1 94 ? -10.898 -8.476 14.887 1.00 88.56 94 LYS A CA 1
ATOM 783 C C . LYS A 1 94 ? -12.144 -7.636 15.164 1.00 88.56 94 LYS A C 1
ATOM 785 O O . LYS A 1 94 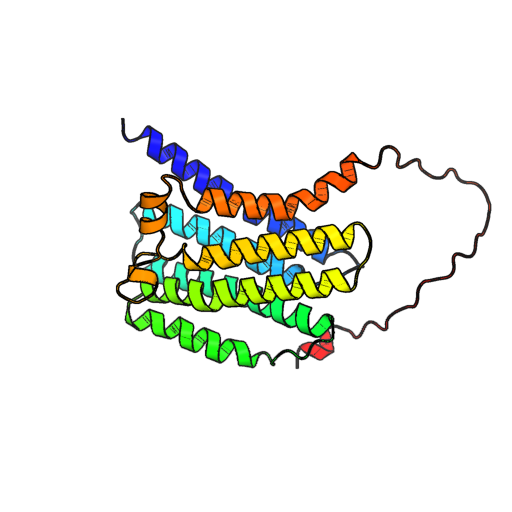? -12.686 -7.715 16.261 1.00 88.56 94 LYS A O 1
ATOM 790 N N . GLU A 1 95 ? -12.635 -6.907 14.166 1.00 86.56 95 GLU A N 1
ATOM 791 C CA . GLU A 1 95 ? -13.872 -6.119 14.258 1.00 86.56 95 GLU A CA 1
ATOM 792 C C . GLU A 1 95 ? -15.157 -6.971 14.122 1.00 86.56 95 GLU A C 1
ATOM 794 O O . GLU A 1 95 ? -16.274 -6.439 14.085 1.00 86.56 95 GLU A O 1
ATOM 799 N N . GLY A 1 96 ? -15.020 -8.302 14.071 1.00 82.00 96 GLY A N 1
ATOM 800 C CA . GLY A 1 96 ? -16.125 -9.262 14.059 1.00 82.00 96 GLY A CA 1
ATOM 801 C C . GLY A 1 96 ? -16.764 -9.475 12.687 1.00 82.00 96 GLY A C 1
ATOM 802 O O . GLY A 1 96 ? -17.840 -10.068 12.602 1.00 82.00 96 GLY A O 1
ATOM 803 N N . ALA A 1 97 ? -16.140 -8.998 11.606 1.00 83.75 97 ALA A N 1
ATOM 804 C CA . ALA A 1 97 ? -16.636 -9.230 10.257 1.00 83.75 97 ALA A CA 1
ATOM 805 C C . ALA A 1 97 ? -16.134 -10.573 9.702 1.00 83.75 97 ALA A C 1
ATOM 807 O O . ALA A 1 97 ? -15.011 -11.009 9.960 1.00 83.75 97 ALA A O 1
ATOM 808 N N . LYS A 1 98 ? -16.971 -11.229 8.888 1.00 84.19 98 LYS A N 1
ATOM 809 C CA . LYS A 1 98 ? -16.564 -12.421 8.137 1.00 84.19 98 LYS A CA 1
ATOM 810 C C . LYS A 1 98 ? -15.551 -11.996 7.075 1.00 84.19 98 LYS A C 1
ATOM 812 O O . LYS A 1 98 ? -15.906 -11.284 6.139 1.00 84.19 98 LYS A O 1
ATOM 817 N N . ALA A 1 99 ? -14.306 -12.424 7.232 1.00 84.31 99 ALA A N 1
ATOM 818 C CA . ALA A 1 99 ? -13.250 -12.221 6.250 1.00 84.31 99 ALA A CA 1
ATOM 819 C C . ALA A 1 99 ? -12.827 -13.582 5.677 1.00 84.31 99 ALA A C 1
ATOM 821 O O . ALA A 1 99 ? -12.865 -14.580 6.404 1.00 84.31 99 ALA A O 1
ATOM 822 N N . PRO A 1 100 ? -12.420 -13.653 4.400 1.00 86.06 100 PRO A N 1
ATOM 823 C CA . PRO A 1 100 ? -11.882 -14.887 3.853 1.00 86.06 100 PRO A CA 1
ATOM 824 C C . PRO A 1 100 ? -10.582 -15.277 4.577 1.00 86.06 100 PRO A C 1
ATOM 826 O O . PRO A 1 100 ? -9.885 -14.445 5.171 1.00 86.06 100 PRO A O 1
ATOM 829 N N . GLY A 1 101 ? -10.267 -16.573 4.549 1.00 87.69 101 GLY A N 1
ATOM 830 C CA . GLY A 1 101 ? -9.019 -17.095 5.106 1.00 87.69 101 GLY A CA 1
ATOM 831 C C . GLY A 1 101 ? -7.791 -16.580 4.349 1.00 87.69 101 GLY A C 1
ATOM 832 O O . GLY A 1 101 ? -7.907 -15.907 3.326 1.00 87.69 101 GLY A O 1
ATOM 833 N N . ARG A 1 102 ? -6.590 -16.944 4.818 1.00 90.62 102 ARG A N 1
ATOM 834 C CA . ARG A 1 102 ? -5.317 -16.563 4.167 1.00 90.62 102 ARG A CA 1
ATOM 835 C C . ARG A 1 102 ? -5.222 -16.998 2.700 1.00 90.62 102 ARG A C 1
ATOM 837 O O . ARG A 1 102 ? -4.467 -16.405 1.939 1.00 90.62 102 ARG A O 1
ATOM 844 N N . TRP A 1 103 ? -6.029 -17.976 2.287 1.00 91.94 103 TRP A N 1
ATOM 845 C CA . TRP A 1 103 ? -6.125 -18.430 0.902 1.00 91.94 103 TRP A CA 1
ATOM 846 C C . TRP A 1 103 ? -6.474 -17.309 -0.087 1.00 91.94 103 TRP A C 1
ATOM 848 O O . TRP A 1 103 ? -6.089 -17.422 -1.242 1.00 91.94 103 TRP A O 1
ATOM 858 N N . ILE A 1 104 ? -7.123 -16.215 0.345 1.00 90.56 104 ILE A N 1
ATOM 859 C CA . ILE A 1 104 ? -7.441 -15.063 -0.522 1.00 90.56 104 ILE A CA 1
ATOM 860 C C . ILE A 1 104 ? -6.194 -14.395 -1.116 1.00 90.56 104 ILE A C 1
ATOM 862 O O . ILE A 1 104 ? -6.268 -13.764 -2.165 1.00 90.56 104 ILE A O 1
ATOM 866 N N . VAL A 1 105 ? -5.032 -14.569 -0.485 1.00 91.25 105 VAL A N 1
ATOM 867 C CA . VAL A 1 105 ? -3.756 -14.062 -0.996 1.00 91.25 105 VAL A CA 1
ATOM 868 C C . VAL A 1 105 ? -3.345 -14.791 -2.281 1.00 91.25 105 VAL A C 1
ATOM 870 O O . VAL A 1 105 ? -2.743 -14.181 -3.157 1.00 91.25 105 VAL A O 1
ATOM 873 N N . VAL A 1 106 ? -3.714 -16.067 -2.440 1.00 93.50 106 VAL A N 1
ATOM 874 C CA . VAL A 1 106 ? -3.359 -16.888 -3.609 1.00 93.50 106 VAL A CA 1
ATOM 875 C C . VAL A 1 106 ? -3.940 -16.334 -4.917 1.00 93.50 106 VAL A C 1
ATOM 877 O O . VAL A 1 106 ? -3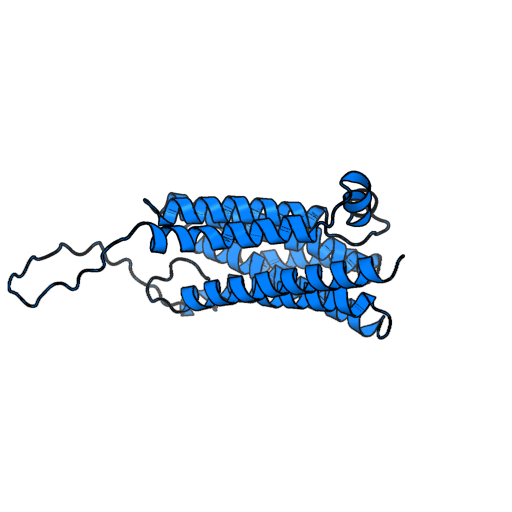.149 -16.090 -5.824 1.00 93.50 106 VAL A O 1
ATOM 880 N N . PRO A 1 107 ? -5.258 -16.078 -5.062 1.00 93.44 107 PRO A N 1
ATOM 881 C CA . PRO A 1 107 ? -5.791 -15.492 -6.290 1.00 93.44 107 PRO A CA 1
ATOM 882 C C . PRO A 1 107 ? -5.245 -14.081 -6.537 1.00 93.44 107 PRO A C 1
ATOM 884 O O . PRO A 1 107 ? -4.956 -13.741 -7.678 1.00 93.44 107 PRO A O 1
ATOM 887 N N . PHE A 1 108 ? -5.023 -13.282 -5.488 1.00 92.62 108 PHE A N 1
ATOM 888 C CA . PHE A 1 108 ? -4.398 -11.960 -5.612 1.00 92.62 108 PHE A CA 1
ATOM 889 C C . PHE A 1 108 ? -2.979 -12.053 -6.193 1.00 92.62 108 PHE A C 1
ATOM 891 O O . PHE A 1 108 ? -2.650 -11.342 -7.143 1.00 92.62 108 PHE A O 1
ATOM 898 N N . LEU A 1 109 ? -2.156 -12.968 -5.673 1.00 94.50 109 LEU A N 1
ATOM 899 C CA . LEU A 1 109 ? -0.813 -13.234 -6.188 1.00 94.50 109 LEU A CA 1
ATOM 900 C C . LEU A 1 109 ? -0.839 -13.831 -7.595 1.00 94.50 109 LEU A C 1
ATOM 902 O O . LEU A 1 109 ? -0.014 -13.450 -8.417 1.00 94.50 109 LEU A O 1
ATOM 906 N N . ALA A 1 110 ? -1.782 -14.727 -7.890 1.00 94.38 110 ALA A N 1
ATOM 907 C CA . ALA A 1 110 ? -1.918 -15.330 -9.210 1.00 94.38 110 ALA A CA 1
ATOM 908 C C . ALA A 1 110 ? -2.231 -14.270 -10.275 1.00 94.38 110 ALA A C 1
ATOM 910 O O . ALA A 1 110 ? -1.555 -14.224 -11.299 1.00 94.38 110 ALA A O 1
ATOM 911 N N . ILE A 1 111 ? -3.188 -13.371 -10.011 1.00 93.88 111 ILE A N 1
ATOM 912 C CA . ILE A 1 111 ? -3.517 -12.267 -10.927 1.00 93.88 111 ILE A CA 1
ATOM 913 C C . ILE A 1 111 ? -2.329 -11.301 -11.040 1.00 93.88 111 ILE A C 1
ATOM 915 O O . ILE A 1 111 ? -1.980 -10.897 -12.147 1.00 93.88 111 ILE A O 1
ATOM 919 N N . ALA A 1 112 ? -1.659 -10.971 -9.929 1.00 93.00 112 ALA A N 1
ATOM 920 C CA . ALA A 1 112 ? -0.466 -10.125 -9.960 1.00 93.00 112 ALA A CA 1
ATOM 921 C C . ALA A 1 112 ? 0.660 -10.737 -10.821 1.00 93.00 112 ALA A C 1
ATOM 923 O O . ALA A 1 112 ? 1.297 -10.038 -11.610 1.00 93.00 112 ALA A O 1
ATOM 924 N N . ALA A 1 113 ? 0.863 -12.055 -10.723 1.00 93.62 113 ALA A N 1
ATOM 925 C CA . ALA A 1 113 ? 1.880 -12.791 -11.468 1.00 93.62 113 ALA A CA 1
ATOM 926 C C . ALA A 1 113 ? 1.634 -12.807 -12.986 1.00 93.62 113 ALA A C 1
ATOM 928 O O . ALA A 1 113 ? 2.603 -12.861 -13.744 1.00 93.62 113 ALA A O 1
ATOM 929 N N . LEU A 1 114 ? 0.381 -12.672 -13.450 1.00 92.94 114 LEU A N 1
ATOM 930 C CA . LEU A 1 114 ? 0.070 -12.534 -14.883 1.00 92.94 114 LEU A CA 1
ATOM 931 C C . LEU A 1 114 ? 0.751 -11.310 -15.513 1.00 92.94 114 LEU A C 1
ATOM 933 O O . LEU A 1 114 ? 1.064 -11.320 -16.702 1.00 92.94 114 LEU A O 1
ATOM 937 N N . GLY A 1 115 ? 1.052 -10.277 -14.720 1.00 89.06 115 GLY A N 1
ATOM 938 C CA . GLY A 1 115 ? 1.839 -9.130 -15.171 1.00 89.06 115 GLY A CA 1
ATOM 939 C C . GLY A 1 115 ? 3.241 -9.506 -15.655 1.00 89.06 115 GLY A C 1
ATOM 940 O O . GLY A 1 115 ? 3.772 -8.848 -16.548 1.00 89.06 115 GLY A O 1
ATOM 941 N N . GLY A 1 116 ? 3.813 -10.598 -15.138 1.00 88.75 116 GLY A N 1
ATOM 942 C CA . GLY A 1 116 ? 5.122 -11.113 -15.545 1.00 88.75 116 GLY A CA 1
ATOM 943 C C . GLY A 1 116 ? 5.203 -11.523 -17.018 1.00 88.75 116 GLY A C 1
ATOM 944 O O . GLY A 1 116 ? 6.296 -11.513 -17.579 1.00 88.75 116 GLY A O 1
ATOM 945 N N . LEU A 1 117 ? 4.066 -11.777 -17.681 1.00 90.56 117 LEU A N 1
ATOM 946 C CA . LEU A 1 117 ? 4.007 -12.015 -19.131 1.00 90.56 117 LEU A CA 1
ATOM 947 C C . LEU A 1 117 ? 4.494 -10.804 -19.951 1.00 90.56 117 LEU A C 1
ATOM 949 O O . LEU A 1 117 ? 4.906 -10.963 -21.094 1.00 90.56 117 LEU A O 1
ATOM 953 N N . ASN A 1 118 ? 4.486 -9.607 -19.354 1.00 87.50 118 ASN A N 1
ATOM 954 C CA . ASN A 1 118 ? 4.990 -8.362 -19.940 1.00 87.50 118 ASN A CA 1
ATOM 955 C C . ASN A 1 118 ? 6.332 -7.925 -19.316 1.00 87.50 118 ASN A C 1
ATOM 957 O O . ASN A 1 118 ? 6.710 -6.755 -19.390 1.00 87.50 118 ASN A O 1
ATOM 961 N N . GLY A 1 119 ? 7.045 -8.849 -18.666 1.00 87.88 119 GLY A N 1
ATOM 962 C CA . GLY A 1 119 ? 8.316 -8.587 -18.001 1.00 87.88 119 GLY A CA 1
ATOM 963 C C . GLY A 1 119 ? 8.186 -7.941 -16.610 1.00 87.88 119 GLY A C 1
ATOM 964 O O . GLY A 1 119 ? 7.098 -7.858 -16.034 1.00 87.88 119 GLY A O 1
ATOM 965 N N . PRO A 1 120 ? 9.308 -7.477 -16.028 1.00 84.44 120 PRO A N 1
ATOM 966 C CA . PRO A 1 120 ? 9.349 -6.964 -14.655 1.00 84.44 120 PRO A CA 1
ATOM 967 C C . PRO A 1 120 ? 8.493 -5.711 -14.405 1.00 84.44 120 PRO A C 1
ATOM 969 O O . PRO A 1 120 ? 7.964 -5.523 -13.306 1.00 84.44 120 PRO A O 1
ATOM 972 N N . SER A 1 121 ? 8.352 -4.846 -15.415 1.00 84.81 121 SER A N 1
ATOM 973 C CA . SER A 1 121 ? 7.479 -3.666 -15.357 1.00 84.81 121 SER A CA 1
ATOM 974 C C . SER A 1 121 ? 6.015 -4.079 -15.248 1.00 84.81 121 SER A C 1
ATOM 976 O O . SER A 1 121 ? 5.302 -3.555 -14.395 1.00 84.81 121 SER A O 1
ATOM 978 N N . GLY A 1 122 ? 5.595 -5.084 -16.024 1.00 89.19 122 GLY A N 1
ATOM 979 C CA . GLY A 1 122 ? 4.255 -5.651 -15.942 1.00 89.19 122 GLY A CA 1
ATOM 980 C C . GLY A 1 122 ? 3.966 -6.324 -14.602 1.00 89.19 122 GLY A C 1
ATOM 981 O O . GLY A 1 122 ? 2.880 -6.141 -14.052 1.00 89.19 122 GLY A O 1
ATOM 982 N N . LEU A 1 123 ? 4.946 -7.028 -14.022 1.00 90.31 123 LEU A N 1
ATOM 983 C CA . LEU A 1 123 ? 4.826 -7.599 -12.675 1.00 90.31 123 LEU A CA 1
ATOM 984 C C . LEU A 1 123 ? 4.629 -6.504 -11.613 1.00 90.31 123 LEU A C 1
ATOM 986 O O . LEU A 1 123 ? 3.747 -6.608 -10.766 1.00 90.31 123 LEU A O 1
ATOM 990 N N . THR A 1 124 ? 5.410 -5.425 -11.694 1.00 90.06 124 THR A N 1
ATOM 991 C CA . THR A 1 124 ? 5.304 -4.263 -10.793 1.00 90.06 124 THR A CA 1
ATOM 992 C C . THR A 1 124 ? 3.944 -3.572 -10.929 1.00 90.06 124 THR A C 1
ATOM 994 O O . THR A 1 124 ? 3.299 -3.255 -9.930 1.00 90.06 124 THR A O 1
ATOM 997 N N . ALA A 1 125 ? 3.490 -3.378 -12.168 1.00 90.38 125 ALA A N 1
ATOM 998 C CA . ALA A 1 125 ? 2.203 -2.783 -12.503 1.00 90.38 125 ALA A CA 1
ATOM 999 C C . ALA A 1 125 ? 1.029 -3.583 -11.925 1.00 90.38 125 ALA A C 1
ATOM 1001 O O . ALA A 1 125 ? 0.202 -3.044 -11.192 1.00 90.38 125 ALA A O 1
ATOM 1002 N N . MET A 1 126 ? 0.984 -4.889 -12.196 1.00 92.25 126 MET A N 1
ATOM 1003 C CA . MET A 1 126 ? -0.088 -5.753 -11.702 1.00 92.25 126 MET A CA 1
ATOM 1004 C C . MET A 1 126 ? -0.042 -5.935 -10.182 1.00 92.25 126 MET A C 1
ATOM 1006 O O . MET A 1 126 ? -1.094 -5.954 -9.545 1.00 92.25 126 MET A O 1
ATOM 1010 N N . ALA A 1 127 ? 1.146 -5.983 -9.570 1.00 93.12 127 ALA A N 1
ATOM 1011 C CA . ALA A 1 127 ? 1.272 -5.967 -8.114 1.00 93.12 127 ALA A CA 1
ATOM 1012 C C . ALA A 1 127 ? 0.672 -4.684 -7.506 1.00 93.12 127 ALA A C 1
ATOM 1014 O O . ALA A 1 127 ? -0.041 -4.754 -6.508 1.00 93.12 127 ALA A O 1
ATOM 1015 N N . GLN A 1 128 ? 0.885 -3.516 -8.118 1.00 91.62 128 GLN A N 1
ATOM 1016 C CA . GLN A 1 128 ? 0.258 -2.268 -7.671 1.00 91.62 128 GLN A CA 1
ATOM 1017 C C . GLN A 1 128 ? -1.263 -2.255 -7.862 1.00 91.62 128 GLN A C 1
ATOM 1019 O O . GLN A 1 128 ? -1.983 -1.906 -6.926 1.00 91.62 128 GLN A O 1
ATOM 1024 N N . TYR A 1 129 ? -1.763 -2.663 -9.029 1.00 91.00 129 TYR A N 1
ATOM 1025 C CA . TYR A 1 129 ? -3.202 -2.657 -9.301 1.00 91.00 129 TYR A CA 1
ATOM 1026 C C . TYR A 1 129 ? -3.975 -3.657 -8.450 1.00 91.00 129 TYR A C 1
ATOM 1028 O O . TYR A 1 129 ? -5.051 -3.349 -7.956 1.00 91.00 129 TYR A O 1
ATOM 1036 N N . VAL A 1 130 ? -3.456 -4.869 -8.284 1.00 94.00 130 VAL A N 1
ATOM 1037 C CA . VAL A 1 130 ? -4.195 -5.932 -7.599 1.00 94.00 130 VAL A CA 1
ATOM 1038 C C . VAL A 1 130 ? -3.921 -5.872 -6.105 1.00 94.00 130 VAL A C 1
ATOM 1040 O O . VAL A 1 130 ? -4.849 -5.788 -5.301 1.00 94.00 130 VAL A O 1
ATOM 1043 N N . LEU A 1 131 ? -2.643 -5.886 -5.721 1.00 94.81 131 LEU A N 1
ATOM 1044 C CA . LEU A 1 131 ? -2.252 -5.960 -4.316 1.00 94.81 131 LEU A CA 1
ATOM 1045 C C . LEU A 1 131 ? -2.275 -4.581 -3.658 1.00 94.81 131 LEU A C 1
ATOM 1047 O O . LEU A 1 131 ? -2.767 -4.457 -2.542 1.00 94.81 131 LEU A O 1
ATOM 1051 N N . GLY A 1 132 ? -1.783 -3.548 -4.344 1.00 93.12 132 GLY A N 1
ATOM 1052 C CA . GLY A 1 132 ? -1.726 -2.188 -3.804 1.00 93.12 132 GLY A CA 1
ATOM 1053 C C . GLY A 1 132 ? -3.087 -1.538 -3.643 1.00 93.12 132 GLY A C 1
ATOM 1054 O O . GLY A 1 132 ? -3.468 -1.166 -2.532 1.00 93.12 132 GLY A O 1
ATOM 1055 N N . PHE A 1 133 ? -3.857 -1.450 -4.725 1.00 94.19 133 PHE A N 1
ATOM 1056 C CA . PHE A 1 133 ? -5.215 -0.922 -4.640 1.00 94.19 133 PHE A CA 1
ATOM 1057 C C . PHE A 1 133 ? -6.113 -1.837 -3.799 1.00 94.19 133 PHE A C 1
ATOM 1059 O O . PHE A 1 133 ? -6.791 -1.350 -2.899 1.00 94.19 133 PHE A O 1
ATOM 1066 N N . GLY A 1 134 ? -6.084 -3.156 -4.019 1.00 94.81 134 GLY A N 1
ATOM 1067 C CA . GLY A 1 134 ? -6.927 -4.089 -3.269 1.00 94.81 134 GLY A CA 1
ATOM 1068 C C . GLY A 1 134 ? -6.603 -4.134 -1.773 1.00 94.81 134 GLY A C 1
ATOM 1069 O O . GLY A 1 134 ? -7.505 -4.026 -0.941 1.00 94.81 134 GLY A O 1
ATOM 1070 N N . GLY A 1 135 ? -5.321 -4.227 -1.414 1.00 93.62 135 GLY A N 1
ATOM 1071 C CA . GLY A 1 135 ? -4.858 -4.191 -0.027 1.00 93.62 135 GLY A CA 1
ATOM 1072 C C . GLY A 1 135 ? -5.123 -2.849 0.647 1.00 93.62 135 GLY A C 1
ATOM 1073 O O . GLY A 1 135 ? -5.645 -2.821 1.761 1.00 93.62 135 GLY A O 1
ATOM 1074 N N . GLY A 1 136 ? -4.841 -1.736 -0.035 1.00 94.31 136 GLY A N 1
ATOM 1075 C CA . GLY A 1 136 ? -5.103 -0.392 0.479 1.00 94.31 136 GLY A CA 1
ATOM 1076 C C . GLY A 1 136 ? -6.592 -0.114 0.673 1.00 94.31 136 GLY A C 1
ATOM 1077 O O . GLY A 1 136 ? -6.996 0.382 1.723 1.00 94.31 136 GLY A O 1
ATOM 1078 N N . PHE A 1 137 ? -7.436 -0.505 -0.282 1.00 95.38 137 PHE A N 1
ATOM 1079 C CA . PHE A 1 137 ? -8.885 -0.368 -0.155 1.00 95.38 137 PHE A CA 1
ATOM 1080 C C . PHE A 1 137 ? -9.428 -1.212 1.002 1.00 95.38 137 PHE A C 1
ATOM 1082 O O . PHE A 1 137 ? -10.216 -0.725 1.815 1.00 95.38 137 PHE A O 1
ATOM 1089 N N . TRP A 1 138 ? -8.953 -2.452 1.147 1.00 94.81 138 TRP A N 1
ATOM 1090 C CA . TRP A 1 138 ? -9.331 -3.294 2.279 1.00 94.81 138 TRP A CA 1
ATOM 1091 C C . TRP A 1 138 ? -8.873 -2.688 3.612 1.00 94.81 138 TRP A C 1
ATOM 1093 O O . TRP A 1 138 ? -9.666 -2.603 4.549 1.00 94.81 138 TRP A O 1
ATOM 1103 N N . ALA A 1 139 ? -7.642 -2.180 3.698 1.00 94.88 139 ALA A N 1
ATOM 1104 C CA . ALA A 1 139 ? -7.147 -1.475 4.878 1.00 94.88 139 ALA A CA 1
ATOM 1105 C C . ALA A 1 139 ? -7.993 -0.229 5.211 1.00 94.88 139 ALA A C 1
ATOM 1107 O O . ALA A 1 139 ? -8.325 -0.009 6.376 1.00 94.88 139 ALA A O 1
ATOM 1108 N N . ALA A 1 140 ? -8.417 0.544 4.207 1.00 95.12 140 ALA A N 1
ATOM 1109 C CA . ALA A 1 140 ? -9.291 1.704 4.390 1.00 95.12 140 ALA A CA 1
ATOM 1110 C C . ALA A 1 140 ? -10.674 1.320 4.943 1.00 95.12 140 ALA A C 1
ATOM 1112 O O . ALA A 1 140 ? -11.165 1.963 5.877 1.00 95.12 140 ALA A O 1
ATOM 1113 N N . LEU A 1 141 ? -11.281 0.245 4.422 1.00 94.69 141 LEU A N 1
ATOM 1114 C CA . LEU A 1 141 ? -12.540 -0.307 4.940 1.00 94.69 141 LEU A CA 1
ATOM 1115 C C . LEU A 1 141 ? -12.387 -0.835 6.369 1.00 94.69 141 LEU A C 1
ATOM 1117 O O . LEU A 1 141 ? -13.290 -0.683 7.192 1.00 94.69 141 LEU A O 1
ATOM 1121 N N . SER A 1 142 ? -11.246 -1.449 6.664 1.00 93.69 142 SER A N 1
ATOM 1122 C CA . SER A 1 142 ? -10.899 -1.945 7.990 1.00 93.69 142 SER A CA 1
ATOM 1123 C C . SER A 1 142 ? -10.755 -0.813 9.009 1.00 93.69 142 SER A C 1
ATOM 1125 O O . SER A 1 142 ? -11.318 -0.908 10.098 1.00 93.69 142 SER A O 1
ATOM 1127 N N . PHE A 1 143 ? -10.099 0.294 8.646 1.00 92.75 143 PHE A N 1
ATOM 1128 C CA . PHE A 1 143 ? -10.045 1.492 9.487 1.00 92.75 143 PHE A CA 1
ATOM 1129 C C . PHE A 1 143 ? -11.419 2.129 9.698 1.00 92.75 143 PHE A C 1
ATOM 1131 O O . PHE A 1 143 ? -11.743 2.499 10.824 1.00 92.75 143 PHE A O 1
ATOM 1138 N N . ASN A 1 144 ? -12.249 2.207 8.652 1.00 93.56 144 ASN A N 1
ATOM 1139 C CA . ASN A 1 144 ? -13.612 2.730 8.766 1.00 93.56 144 ASN A CA 1
ATOM 1140 C C . ASN A 1 144 ? -14.467 1.882 9.720 1.00 93.56 144 ASN A C 1
ATOM 1142 O O . ASN A 1 144 ? -15.185 2.406 10.562 1.00 93.56 144 ASN A O 1
ATOM 1146 N N . ARG A 1 145 ? -14.358 0.552 9.640 1.00 91.62 145 ARG A N 1
ATOM 1147 C CA . ARG A 1 145 ? -15.051 -0.338 10.579 1.00 91.62 145 ARG A CA 1
ATOM 1148 C C . ARG A 1 145 ? -14.552 -0.169 12.010 1.00 91.62 145 ARG A C 1
ATOM 1150 O O . ARG A 1 145 ? -15.369 -0.076 12.922 1.00 91.62 145 ARG A O 1
ATOM 1157 N N . ALA A 1 146 ? -13.237 -0.086 12.201 1.00 90.44 146 ALA A N 1
ATOM 1158 C CA . ALA A 1 146 ? -12.652 0.143 13.517 1.00 90.44 146 ALA A CA 1
ATOM 1159 C C . ALA A 1 146 ? -13.063 1.508 14.104 1.00 90.44 146 ALA A C 1
ATOM 1161 O O . ALA A 1 146 ? -13.279 1.618 15.311 1.00 90.44 146 ALA A O 1
ATOM 1162 N N . SER A 1 147 ? -13.228 2.544 13.271 1.00 90.38 147 SER A N 1
ATOM 1163 C CA . SER A 1 147 ? -13.656 3.870 13.733 1.00 90.38 147 SER A CA 1
ATOM 1164 C C . SER A 1 147 ? -15.092 3.866 14.261 1.00 90.38 147 SER A C 1
ATOM 1166 O O . SER A 1 147 ? -15.370 4.512 15.268 1.00 90.38 147 SER A O 1
ATOM 1168 N N . GLN A 1 148 ? -15.987 3.073 13.663 1.00 89.31 148 GLN A N 1
ATOM 1169 C CA . GLN A 1 148 ? -17.382 2.938 14.103 1.00 89.31 148 GLN A CA 1
ATOM 1170 C C . GLN A 1 148 ? -17.530 2.278 15.486 1.00 89.31 148 GLN A C 1
ATOM 1172 O O . GLN A 1 148 ? -18.569 2.419 16.128 1.00 89.31 148 GLN A O 1
ATOM 1177 N N . ARG A 1 149 ? -16.508 1.555 15.962 1.00 84.94 149 ARG A N 1
ATOM 1178 C CA . ARG A 1 149 ? -16.506 0.866 17.268 1.00 84.94 149 ARG A CA 1
ATOM 1179 C C . ARG A 1 149 ? -15.894 1.692 18.397 1.00 84.94 149 ARG A C 1
ATOM 1181 O O . ARG A 1 149 ? -15.869 1.244 19.544 1.00 84.94 149 ARG A O 1
ATOM 1188 N N . ILE A 1 150 ? -15.376 2.875 18.088 1.00 85.19 150 ILE A N 1
ATOM 1189 C CA . ILE A 1 150 ? -14.686 3.750 19.033 1.00 85.19 150 ILE A CA 1
ATOM 1190 C C . ILE A 1 150 ? -15.375 5.119 19.021 1.00 85.19 150 ILE A C 1
ATOM 1192 O O . ILE A 1 150 ? -15.982 5.522 18.034 1.00 85.19 150 ILE A O 1
ATOM 1196 N N . SER A 1 151 ? -15.318 5.842 20.135 1.00 83.88 151 SER A N 1
ATOM 1197 C CA . SER A 1 151 ? -15.860 7.195 20.264 1.00 83.88 151 SER A CA 1
ATOM 1198 C C . SER A 1 151 ? -14.760 8.207 20.598 1.00 83.88 151 SER A C 1
ATOM 1200 O O . SER A 1 151 ? -13.635 7.847 20.951 1.00 83.88 151 SER A O 1
ATOM 1202 N N . GLY A 1 152 ? -15.082 9.494 20.457 1.00 83.56 152 GLY A N 1
ATOM 1203 C CA . GLY A 1 152 ? -14.176 10.591 20.794 1.00 83.56 152 GLY A CA 1
ATOM 1204 C C . GLY A 1 152 ? -13.018 10.759 19.808 1.00 83.56 152 GLY A C 1
ATOM 1205 O O . GLY A 1 152 ? -13.155 10.506 18.611 1.00 83.56 152 GLY A O 1
ATOM 1206 N N . GLN A 1 153 ? -11.868 11.207 20.313 1.00 76.00 153 GLN A N 1
ATOM 1207 C CA . GLN A 1 153 ? -10.719 11.567 19.479 1.00 76.00 153 GLN A CA 1
ATOM 1208 C C . GLN A 1 153 ? -10.209 10.386 18.646 1.00 76.00 153 GLN A C 1
ATOM 1210 O O . GLN A 1 153 ? -10.035 10.522 17.439 1.00 76.00 153 GLN A O 1
ATOM 1215 N N . ALA A 1 154 ? -10.075 9.205 19.251 1.00 80.50 154 ALA A N 1
ATOM 1216 C CA . ALA A 1 154 ? -9.600 8.006 18.563 1.00 80.50 154 ALA A CA 1
ATOM 1217 C C . ALA A 1 154 ? -10.465 7.614 17.346 1.00 80.50 154 ALA A C 1
ATOM 1219 O O . ALA A 1 154 ? -9.951 7.041 16.388 1.00 80.50 154 ALA A O 1
ATOM 1220 N N . ARG A 1 155 ? -11.759 7.969 17.335 1.00 85.62 155 ARG A N 1
ATOM 1221 C CA . ARG A 1 155 ? -12.619 7.796 16.157 1.00 85.62 155 ARG A CA 1
ATOM 1222 C C . ARG A 1 155 ? -12.215 8.721 15.011 1.00 85.62 155 ARG A C 1
ATOM 1224 O O . ARG A 1 155 ? -12.009 8.230 13.906 1.00 85.62 155 ARG A O 1
ATOM 1231 N N . ARG A 1 156 ? -12.066 10.027 15.277 1.00 84.12 156 ARG A N 1
ATOM 1232 C CA . ARG A 1 156 ? -11.689 11.037 14.263 1.00 84.12 156 ARG A CA 1
ATOM 1233 C C . ARG A 1 156 ? -10.374 10.681 13.577 1.00 84.12 156 ARG A C 1
ATOM 1235 O O . ARG A 1 156 ? -10.221 10.814 12.369 1.00 84.12 156 ARG A O 1
ATOM 1242 N N . TRP A 1 157 ? -9.447 10.153 14.359 1.00 83.75 157 TRP A N 1
ATOM 1243 C CA . TRP A 1 157 ? -8.180 9.635 13.875 1.00 83.75 157 TRP A CA 1
ATOM 1244 C C . TRP A 1 157 ? -8.300 8.439 12.942 1.00 83.75 157 TRP A C 1
ATOM 1246 O O . TRP A 1 157 ? -7.680 8.430 11.884 1.00 83.75 157 TRP A O 1
ATOM 1256 N N . LEU A 1 158 ? -9.093 7.431 13.311 1.00 87.62 158 LEU A N 1
ATOM 1257 C CA . LEU A 1 158 ? -9.309 6.266 12.453 1.00 87.62 158 LEU A CA 1
ATOM 1258 C C . LEU A 1 158 ? -10.111 6.620 11.194 1.00 87.62 158 LEU A C 1
ATOM 1260 O O . LEU A 1 158 ? -9.879 6.030 10.143 1.00 87.62 158 LEU A O 1
ATOM 1264 N N . GLU A 1 159 ? -11.012 7.603 11.269 1.00 88.25 159 GLU A N 1
ATOM 1265 C CA . GLU A 1 159 ? -11.689 8.170 10.097 1.00 88.25 159 GLU A CA 1
ATOM 1266 C C . GLU A 1 159 ? -10.690 8.872 9.167 1.00 88.25 159 GLU A C 1
ATOM 1268 O O . GLU A 1 159 ? -10.653 8.564 7.976 1.00 88.25 159 GLU A O 1
ATOM 1273 N N . SER A 1 160 ? -9.814 9.728 9.707 1.00 87.31 160 SER A N 1
ATOM 1274 C CA . SER A 1 160 ? -8.721 10.348 8.942 1.00 87.31 160 SER A CA 1
ATOM 1275 C C . SER A 1 160 ? -7.802 9.296 8.311 1.00 87.31 160 SER A C 1
ATOM 1277 O O . SER A 1 160 ? -7.459 9.387 7.128 1.00 87.31 160 SER A O 1
ATOM 1279 N N . ALA A 1 161 ? -7.458 8.244 9.061 1.00 87.88 161 ALA A N 1
ATOM 1280 C CA . ALA A 1 161 ? -6.631 7.155 8.562 1.00 87.88 161 ALA A CA 1
ATOM 1281 C C . ALA A 1 161 ? -7.317 6.350 7.454 1.00 87.88 161 ALA A C 1
ATOM 1283 O O . ALA A 1 161 ? -6.674 5.987 6.472 1.00 87.88 161 ALA A O 1
ATOM 1284 N N . SER A 1 162 ? -8.627 6.119 7.568 1.00 92.00 162 SER A N 1
ATOM 1285 C CA . SER A 1 162 ? -9.432 5.481 6.525 1.00 92.00 162 SER A CA 1
ATOM 1286 C C . SER A 1 162 ? -9.436 6.303 5.235 1.00 92.00 162 SER A C 1
ATOM 1288 O O . SER A 1 162 ? -9.133 5.759 4.174 1.00 92.00 162 SER A O 1
ATOM 1290 N N . ILE A 1 163 ? -9.699 7.613 5.325 1.00 91.38 163 ILE A N 1
ATOM 1291 C CA . ILE A 1 163 ? -9.707 8.517 4.165 1.00 91.38 163 ILE A CA 1
ATOM 1292 C C . ILE A 1 163 ? -8.322 8.561 3.518 1.00 91.38 163 ILE A C 1
ATOM 1294 O O . ILE A 1 163 ? -8.192 8.361 2.312 1.00 91.38 163 ILE A O 1
ATOM 1298 N N . SER A 1 164 ? -7.274 8.756 4.315 1.00 87.69 164 SER A N 1
ATOM 1299 C CA . SER A 1 164 ? -5.904 8.843 3.808 1.00 87.69 164 SER A CA 1
ATOM 1300 C C . SER A 1 164 ? -5.441 7.527 3.176 1.00 87.69 164 SER A C 1
ATOM 1302 O O . SER A 1 164 ? -4.791 7.543 2.133 1.00 87.69 164 SER A O 1
ATOM 1304 N N . MET A 1 165 ? -5.823 6.380 3.748 1.00 91.31 165 MET A N 1
ATOM 1305 C CA . MET A 1 165 ? -5.544 5.065 3.169 1.00 91.31 165 MET A CA 1
ATOM 1306 C C . MET A 1 165 ? -6.322 4.834 1.866 1.00 91.31 165 MET A C 1
ATOM 1308 O O . MET A 1 165 ? -5.767 4.278 0.924 1.00 91.31 165 MET A O 1
ATOM 1312 N N . ALA A 1 166 ? -7.574 5.293 1.766 1.00 92.62 166 ALA A N 1
ATOM 1313 C CA . ALA A 1 166 ? -8.351 5.213 0.528 1.00 92.62 166 ALA A CA 1
ATOM 1314 C C . ALA A 1 166 ? -7.728 6.067 -0.587 1.00 92.62 166 ALA A C 1
ATOM 1316 O O . ALA A 1 166 ? -7.580 5.606 -1.720 1.00 92.62 166 ALA A O 1
ATOM 1317 N N . LEU A 1 167 ? -7.300 7.287 -0.253 1.00 88.94 167 LEU A N 1
ATOM 1318 C CA . LEU A 1 167 ? -6.588 8.171 -1.174 1.00 88.94 167 LEU A CA 1
ATOM 1319 C C . LEU A 1 167 ? -5.249 7.560 -1.605 1.00 88.94 167 LEU A C 1
ATOM 1321 O O . LEU A 1 167 ? -4.939 7.527 -2.795 1.00 88.94 167 LEU A O 1
ATOM 1325 N N . PHE A 1 168 ? -4.488 6.993 -0.666 1.00 87.19 168 PHE A N 1
ATOM 1326 C CA . PHE A 1 168 ? -3.262 6.259 -0.966 1.00 87.19 168 PHE A CA 1
ATOM 1327 C C . PHE A 1 168 ? -3.518 5.055 -1.888 1.00 87.19 168 PHE A C 1
ATOM 1329 O O . PHE A 1 168 ? -2.806 4.877 -2.877 1.00 87.19 168 PHE A O 1
ATOM 1336 N N . ALA A 1 169 ? -4.561 4.263 -1.630 1.00 91.62 169 ALA A N 1
ATOM 1337 C CA . ALA A 1 169 ? -4.948 3.137 -2.476 1.00 91.62 169 ALA A CA 1
ATOM 1338 C C . ALA A 1 169 ? -5.269 3.595 -3.906 1.00 91.62 169 ALA A C 1
ATOM 1340 O O . ALA A 1 169 ? -4.774 2.996 -4.859 1.00 91.62 169 ALA A O 1
ATOM 1341 N N . ALA A 1 170 ? -6.003 4.701 -4.066 1.00 89.31 170 ALA A N 1
ATOM 1342 C CA . ALA A 1 170 ? -6.301 5.281 -5.375 1.00 89.31 170 ALA A CA 1
ATOM 1343 C C . ALA A 1 170 ? -5.027 5.670 -6.145 1.00 89.31 170 ALA A C 1
ATOM 1345 O O . ALA A 1 170 ? -4.946 5.441 -7.351 1.00 89.31 170 ALA A O 1
ATOM 1346 N N . THR A 1 171 ? -3.985 6.167 -5.462 1.00 86.00 171 THR A N 1
ATOM 1347 C CA . THR A 1 171 ? -2.701 6.454 -6.132 1.00 86.00 171 THR A CA 1
ATOM 1348 C C . THR A 1 171 ? -2.014 5.211 -6.693 1.00 86.00 171 THR A C 1
ATOM 1350 O O . THR A 1 171 ? -1.255 5.337 -7.650 1.00 86.00 171 THR A O 1
ATOM 1353 N N . SER A 1 172 ? -2.318 4.011 -6.186 1.00 85.56 172 SER A N 1
ATOM 1354 C CA . SER A 1 172 ? -1.778 2.754 -6.731 1.00 85.56 172 SER A CA 1
ATOM 1355 C C . SER A 1 172 ? -2.296 2.448 -8.141 1.00 85.56 172 SER A C 1
ATOM 1357 O O . SER A 1 172 ? -1.696 1.648 -8.846 1.00 85.56 172 SER A O 1
ATOM 1359 N N . LEU A 1 173 ? -3.380 3.102 -8.581 1.00 83.81 173 LEU A N 1
ATOM 1360 C CA . LEU A 1 173 ? -3.868 3.011 -9.961 1.00 83.81 173 LEU A CA 1
ATOM 1361 C C . LEU A 1 173 ? -3.077 3.905 -10.935 1.00 83.81 173 LEU A C 1
ATOM 1363 O O . LEU A 1 173 ? -3.183 3.750 -12.148 1.00 83.81 173 LEU A O 1
ATOM 1367 N N . LEU A 1 174 ? -2.301 4.857 -10.413 1.00 82.19 174 LEU A N 1
ATOM 1368 C CA . LEU A 1 174 ? -1.577 5.860 -11.200 1.00 82.19 174 LEU A CA 1
ATOM 1369 C C . LEU A 1 174 ? -0.056 5.719 -11.063 1.00 82.19 174 LEU A C 1
ATOM 1371 O O . LEU A 1 174 ? 0.677 6.086 -11.975 1.00 82.19 174 LEU A O 1
ATOM 1375 N N . ALA A 1 175 ? 0.432 5.157 -9.954 1.00 77.12 175 ALA A N 1
ATOM 1376 C CA . ALA A 1 175 ? 1.854 5.000 -9.631 1.00 77.12 175 ALA A CA 1
ATOM 1377 C C . ALA A 1 175 ? 2.563 3.867 -10.405 1.00 77.12 175 ALA A C 1
ATOM 1379 O O . ALA A 1 175 ? 3.643 3.410 -10.016 1.00 77.12 175 ALA A O 1
ATOM 1380 N N . VAL A 1 176 ? 1.962 3.410 -11.503 1.00 80.69 176 VAL A N 1
ATOM 1381 C CA . VAL A 1 176 ? 2.405 2.254 -12.277 1.00 80.69 176 VAL A CA 1
ATOM 1382 C C . VAL A 1 176 ? 3.369 2.678 -13.395 1.00 80.69 176 VAL A C 1
ATOM 1384 O O . VAL A 1 176 ? 3.120 3.692 -14.060 1.00 80.69 176 VAL A O 1
ATOM 1387 N N . PRO A 1 177 ? 4.472 1.934 -13.631 1.00 76.88 177 PRO A N 1
ATOM 1388 C CA . PRO A 1 177 ? 5.341 2.181 -14.778 1.00 76.88 177 PRO A CA 1
ATOM 1389 C C . PRO A 1 177 ? 4.588 1.962 -16.106 1.00 76.88 177 PRO A C 1
ATOM 1391 O O . PRO A 1 177 ? 3.810 1.007 -16.207 1.00 76.88 177 PRO A O 1
ATOM 1394 N N . PRO A 1 178 ? 4.838 2.786 -17.145 1.00 78.00 178 PRO A N 1
ATOM 1395 C CA . PRO A 1 178 ? 4.232 2.598 -18.462 1.00 78.00 178 PRO A CA 1
ATOM 1396 C C . PRO A 1 178 ? 4.429 1.164 -18.969 1.00 78.00 178 PRO A C 1
ATOM 1398 O O . PRO A 1 178 ? 5.553 0.663 -19.007 1.00 78.00 178 PRO A O 1
ATOM 1401 N N . SER A 1 179 ? 3.329 0.496 -19.316 1.00 79.31 179 SER A N 1
ATOM 1402 C CA . SER A 1 179 ? 3.321 -0.907 -19.752 1.00 79.31 179 SER A CA 1
ATOM 1403 C C . SER A 1 179 ? 2.312 -1.104 -20.895 1.00 79.31 179 SER A C 1
ATOM 1405 O O . SER A 1 179 ? 1.348 -0.344 -20.981 1.00 79.31 179 SER A O 1
ATOM 1407 N N . PRO A 1 180 ? 2.490 -2.107 -21.777 1.00 81.38 180 PRO A N 1
ATOM 1408 C CA . PRO A 1 180 ? 1.725 -2.222 -23.028 1.00 81.38 180 PRO A CA 1
ATOM 1409 C C . PRO A 1 180 ? 0.279 -2.733 -22.868 1.00 81.38 180 PRO A C 1
ATOM 1411 O O . PRO A 1 180 ? -0.384 -3.000 -23.865 1.00 81.38 180 PRO A O 1
ATOM 1414 N N . PHE A 1 181 ? -0.231 -2.882 -21.644 1.00 80.44 181 PHE A N 1
ATOM 1415 C CA . PHE A 1 181 ? -1.548 -3.462 -21.364 1.00 80.44 181 PHE A CA 1
ATOM 1416 C C . PHE A 1 181 ? -2.440 -2.513 -20.559 1.00 80.44 181 PHE A C 1
ATOM 1418 O O . PHE A 1 181 ? -1.956 -1.626 -19.860 1.00 80.44 181 PHE A O 1
ATOM 1425 N N . PHE A 1 182 ? -3.755 -2.722 -20.624 1.00 78.56 182 PHE A N 1
ATOM 1426 C CA . PHE A 1 182 ? -4.736 -1.947 -19.862 1.00 78.56 182 PHE A CA 1
ATOM 1427 C C . PHE A 1 182 ? -4.755 -2.328 -18.366 1.00 78.56 182 PHE A C 1
ATOM 1429 O O . PHE A 1 182 ? -4.754 -3.523 -18.068 1.00 78.56 182 PHE A O 1
ATOM 1436 N N . PRO A 1 183 ? -4.824 -1.368 -17.415 1.00 78.69 183 PRO A N 1
ATOM 1437 C CA . PRO A 1 183 ? -4.929 0.084 -17.618 1.00 78.69 183 PRO A CA 1
ATOM 1438 C C . PRO A 1 183 ? -3.589 0.838 -17.725 1.00 78.69 183 PRO A C 1
ATOM 1440 O O . PRO A 1 183 ? -3.609 2.043 -17.961 1.00 78.69 183 PRO A O 1
ATOM 1443 N N . ALA A 1 184 ? -2.437 0.170 -17.603 1.00 76.62 184 ALA A N 1
ATOM 1444 C CA . ALA A 1 184 ? -1.107 0.802 -17.603 1.00 76.62 184 ALA A CA 1
ATOM 1445 C C . ALA A 1 184 ? -0.723 1.515 -18.913 1.00 76.62 184 ALA A C 1
ATOM 1447 O O . ALA A 1 184 ? 0.152 2.385 -18.917 1.00 76.62 184 ALA A O 1
ATOM 1448 N N . ASN A 1 185 ? -1.378 1.179 -20.022 1.00 78.94 185 ASN A N 1
ATOM 1449 C CA . ASN A 1 185 ? -1.204 1.851 -21.306 1.00 78.94 185 ASN A CA 1
ATOM 1450 C C . ASN A 1 185 ? -1.854 3.249 -21.350 1.00 78.94 185 ASN A C 1
ATOM 1452 O O . ASN A 1 185 ? -1.458 4.063 -22.177 1.00 78.94 185 ASN A O 1
ATOM 1456 N N . ILE A 1 186 ? -2.822 3.530 -20.468 1.00 76.94 186 ILE A N 1
ATOM 1457 C CA . ILE A 1 186 ? -3.544 4.813 -20.389 1.00 76.94 186 ILE A CA 1
ATOM 1458 C C . ILE A 1 186 ? -3.207 5.529 -19.077 1.00 76.94 186 ILE A C 1
ATOM 1460 O O . ILE A 1 186 ? -2.746 6.667 -19.084 1.00 76.94 186 ILE A O 1
ATOM 1464 N N . PHE A 1 187 ? -3.409 4.851 -17.947 1.00 74.38 187 PHE A N 1
ATOM 1465 C CA . PHE A 1 187 ? -3.202 5.381 -16.605 1.00 74.38 187 PHE A CA 1
ATOM 1466 C C . PHE A 1 187 ? -1.860 4.905 -16.055 1.00 74.38 187 PHE A C 1
ATOM 1468 O O . PHE A 1 187 ? -1.728 3.789 -15.553 1.00 74.38 187 PHE A O 1
ATOM 1475 N N . ASN A 1 188 ? -0.850 5.763 -16.154 1.00 80.75 188 ASN A N 1
ATOM 1476 C CA . ASN A 1 188 ? 0.491 5.498 -15.644 1.00 80.75 188 ASN A CA 1
ATOM 1477 C C . ASN A 1 188 ? 1.150 6.780 -15.120 1.00 80.75 188 ASN A C 1
ATOM 1479 O O . ASN A 1 188 ? 0.630 7.890 -15.277 1.00 80.75 188 ASN A O 1
ATOM 1483 N N . LEU A 1 189 ? 2.332 6.614 -14.527 1.00 75.44 189 LEU A N 1
ATOM 1484 C CA . LEU A 1 189 ? 3.085 7.710 -13.922 1.00 75.44 189 LEU A CA 1
ATOM 1485 C C . LEU A 1 189 ? 3.397 8.840 -14.923 1.00 75.44 189 LEU A C 1
ATOM 1487 O O . LEU A 1 189 ? 3.431 10.009 -14.540 1.00 75.44 189 LEU A O 1
ATOM 1491 N N . HIS A 1 190 ? 3.591 8.506 -16.203 1.00 78.06 190 HIS A N 1
ATOM 1492 C CA . HIS A 1 190 ? 3.874 9.480 -17.256 1.00 78.06 190 HIS A CA 1
ATOM 1493 C C . HIS A 1 190 ? 2.644 10.329 -17.590 1.00 78.06 190 HIS A C 1
ATOM 1495 O O . HIS A 1 190 ? 2.751 11.553 -17.640 1.00 78.06 190 HIS A O 1
ATOM 1501 N N . TRP A 1 191 ? 1.470 9.703 -17.729 1.00 79.50 191 TRP A N 1
ATOM 1502 C CA . TRP A 1 191 ? 0.207 10.413 -17.960 1.00 79.50 191 TRP A CA 1
ATOM 1503 C C . TRP A 1 191 ? -0.100 11.417 -16.840 1.00 79.50 191 TRP A C 1
ATOM 1505 O O . TRP A 1 191 ? -0.473 12.560 -17.110 1.00 79.50 191 TRP A O 1
ATOM 1515 N N . PHE A 1 192 ? 0.114 11.019 -15.579 1.00 78.31 192 PHE A N 1
ATOM 1516 C CA . PHE A 1 192 ? -0.094 11.901 -14.427 1.00 78.31 192 PHE A CA 1
ATOM 1517 C C . PHE A 1 192 ? 0.819 13.129 -14.488 1.00 78.31 192 PHE A C 1
ATOM 1519 O O . PHE A 1 192 ? 0.349 14.260 -14.362 1.00 78.31 192 PHE A O 1
ATOM 1526 N N . TYR A 1 193 ? 2.116 12.907 -14.726 1.00 75.62 193 TYR A N 1
ATOM 1527 C CA . TYR A 1 193 ? 3.098 13.984 -14.816 1.00 75.62 193 TYR A CA 1
ATOM 1528 C C . TYR A 1 193 ? 2.785 14.953 -15.964 1.00 75.62 193 TYR A C 1
ATOM 1530 O O . TYR A 1 193 ? 2.831 16.165 -15.768 1.00 75.62 193 TYR A O 1
ATOM 1538 N N . GLN A 1 194 ? 2.406 14.434 -17.135 1.00 80.50 194 GLN A N 1
ATOM 1539 C CA . GLN A 1 194 ? 2.046 15.259 -18.290 1.00 80.50 194 GLN A CA 1
ATOM 1540 C C . GLN A 1 194 ? 0.771 16.080 -18.072 1.00 80.50 194 GLN A C 1
ATOM 1542 O O . GLN A 1 194 ? 0.688 17.206 -18.550 1.00 80.50 194 GLN A O 1
ATOM 1547 N N . THR A 1 195 ? -0.213 15.532 -17.356 1.00 77.25 195 THR A N 1
ATOM 1548 C CA . THR A 1 195 ? -1.513 16.191 -17.163 1.00 77.25 195 THR A CA 1
ATOM 1549 C C . THR A 1 195 ? -1.467 17.247 -16.060 1.00 77.25 195 THR A C 1
ATOM 1551 O O . THR A 1 195 ? -2.043 18.321 -16.208 1.00 77.25 195 THR A O 1
ATOM 1554 N N . LEU A 1 196 ? -0.806 16.947 -14.939 1.00 77.81 196 LEU A N 1
ATOM 1555 C CA . LEU A 1 196 ? -0.844 17.785 -13.736 1.00 77.81 196 LEU A CA 1
ATOM 1556 C C . LEU A 1 196 ? 0.432 18.603 -13.513 1.00 77.81 196 LEU A C 1
ATOM 1558 O O . LEU A 1 196 ? 0.430 19.521 -12.698 1.00 77.81 196 LEU A O 1
ATOM 1562 N N . GLY A 1 197 ? 1.525 18.286 -14.210 1.00 70.94 197 GLY A N 1
ATOM 1563 C CA . GLY A 1 197 ? 2.782 19.034 -14.133 1.00 70.94 197 GLY A CA 1
ATOM 1564 C C . GLY A 1 197 ? 3.573 18.849 -12.831 1.00 70.94 197 GLY A C 1
ATOM 1565 O O . GLY A 1 197 ? 4.613 19.482 -12.662 1.00 70.94 197 GLY A O 1
ATOM 1566 N N . PHE A 1 198 ? 3.126 17.983 -11.913 1.00 72.44 198 PHE A N 1
ATOM 1567 C CA . PHE A 1 198 ? 3.838 17.663 -10.673 1.00 72.44 198 PHE A CA 1
ATOM 1568 C C . PHE A 1 198 ? 3.951 16.152 -10.429 1.00 72.44 198 PHE A C 1
ATOM 1570 O O . PHE A 1 198 ? 3.255 15.333 -11.027 1.00 72.44 198 PHE A O 1
ATOM 1577 N N . HIS A 1 199 ? 4.869 15.777 -9.539 1.00 74.62 199 HIS A N 1
ATOM 1578 C CA . HIS A 1 199 ? 5.215 14.386 -9.259 1.00 74.62 199 HIS A CA 1
ATOM 1579 C C . HIS A 1 199 ? 4.242 13.741 -8.264 1.00 74.62 199 HIS A C 1
ATOM 1581 O O . HIS A 1 199 ? 3.979 14.290 -7.193 1.00 74.62 199 HIS A O 1
ATOM 1587 N N . LEU A 1 200 ? 3.747 12.541 -8.588 1.00 76.75 200 LEU A N 1
ATOM 1588 C CA . LEU A 1 200 ? 2.780 11.792 -7.771 1.00 76.75 200 LEU A CA 1
ATOM 1589 C C . LEU A 1 200 ? 3.274 11.534 -6.334 1.00 76.75 200 LEU A C 1
ATOM 1591 O O . LEU A 1 200 ? 2.470 11.424 -5.408 1.00 76.75 200 LEU A O 1
ATOM 1595 N N . GLN A 1 201 ? 4.592 11.485 -6.127 1.00 77.00 201 GLN A N 1
ATOM 1596 C CA . GLN A 1 201 ? 5.206 11.343 -4.806 1.00 77.00 201 GLN A CA 1
ATOM 1597 C C . GLN A 1 201 ? 4.841 12.496 -3.860 1.00 77.00 201 GLN A C 1
ATOM 1599 O O . GLN A 1 201 ? 4.655 12.254 -2.672 1.00 77.00 201 GLN A O 1
ATOM 1604 N N . ILE A 1 202 ? 4.660 13.722 -4.369 1.00 74.44 202 ILE A N 1
ATOM 1605 C CA . ILE A 1 202 ? 4.250 14.879 -3.554 1.00 74.44 202 ILE A CA 1
ATOM 1606 C C . ILE A 1 202 ? 2.856 14.628 -2.970 1.00 74.44 202 ILE A C 1
ATOM 1608 O O . ILE A 1 202 ? 2.646 14.769 -1.767 1.00 74.44 202 ILE A O 1
ATOM 1612 N N . LEU A 1 203 ? 1.920 14.170 -3.806 1.00 76.00 203 LEU A N 1
ATOM 1613 C CA . LEU A 1 203 ? 0.555 13.855 -3.387 1.00 76.00 203 LEU A CA 1
ATOM 1614 C C . LEU A 1 203 ? 0.526 12.719 -2.354 1.00 76.00 203 LEU A C 1
ATOM 1616 O O . LEU A 1 203 ? -0.137 12.822 -1.325 1.00 76.00 203 LEU A O 1
ATOM 1620 N N . ARG A 1 204 ? 1.286 11.645 -2.594 1.00 72.81 204 ARG A N 1
ATOM 1621 C CA . ARG A 1 204 ? 1.363 10.515 -1.658 1.00 72.81 204 ARG A CA 1
ATOM 1622 C C . ARG A 1 204 ? 2.032 10.909 -0.340 1.00 72.81 204 ARG A C 1
ATOM 1624 O O . ARG A 1 204 ? 1.606 10.439 0.711 1.00 72.81 204 ARG A O 1
ATOM 1631 N N . GLY A 1 205 ? 3.048 11.772 -0.385 1.00 70.31 205 GLY A N 1
ATOM 1632 C CA . GLY A 1 205 ? 3.712 12.310 0.802 1.00 70.31 205 GLY A CA 1
ATOM 1633 C C . GLY A 1 205 ? 2.743 13.101 1.677 1.00 70.31 205 GLY A C 1
ATOM 1634 O O . GLY A 1 205 ? 2.716 12.902 2.889 1.00 70.31 205 GLY A O 1
ATOM 1635 N N . LEU A 1 206 ? 1.872 13.913 1.068 1.00 77.81 206 LEU A N 1
ATOM 1636 C CA . LEU A 1 206 ? 0.817 14.629 1.790 1.00 77.81 206 LEU A CA 1
ATOM 1637 C C . LEU A 1 206 ? -0.137 13.671 2.512 1.00 77.81 206 LEU A C 1
ATOM 1639 O O . LEU A 1 206 ? -0.429 13.887 3.684 1.00 77.81 206 LEU A O 1
ATOM 1643 N N . PHE A 1 207 ? -0.562 12.575 1.876 1.00 74.94 207 PHE A N 1
ATOM 1644 C CA . PHE A 1 207 ? -1.432 11.587 2.531 1.00 74.94 207 PHE A CA 1
ATOM 1645 C C . PHE A 1 207 ? -0.758 10.899 3.723 1.00 74.94 207 PHE A C 1
ATOM 1647 O O . PHE A 1 207 ? -1.405 10.653 4.739 1.00 74.94 207 PHE A O 1
ATOM 1654 N N . ILE A 1 208 ? 0.548 10.637 3.636 1.00 73.50 208 ILE A N 1
ATOM 1655 C CA . ILE A 1 208 ? 1.338 10.107 4.757 1.00 73.50 208 ILE A CA 1
ATOM 1656 C C . ILE A 1 208 ? 1.416 11.133 5.889 1.00 73.50 208 ILE A C 1
ATOM 1658 O O . ILE A 1 208 ? 1.258 10.779 7.055 1.00 73.50 208 ILE A O 1
ATOM 1662 N N . VAL A 1 209 ? 1.619 12.412 5.580 1.00 75.12 209 VAL A N 1
ATOM 1663 C CA . VAL A 1 209 ? 1.620 13.471 6.598 1.00 75.12 209 VAL A CA 1
ATOM 1664 C C . VAL A 1 209 ? 0.241 13.604 7.253 1.00 75.12 209 VAL A C 1
ATOM 1666 O O . VAL A 1 209 ? 0.175 13.671 8.477 1.00 75.12 209 VAL A O 1
ATOM 1669 N N . CYS A 1 210 ? -0.853 13.546 6.490 1.00 71.69 210 CYS A N 1
ATOM 1670 C CA . CYS A 1 210 ? -2.218 13.552 7.031 1.00 71.69 210 CYS A CA 1
ATOM 1671 C C . CYS A 1 210 ? -2.515 12.331 7.920 1.00 71.69 210 CYS A C 1
ATOM 1673 O O . CYS A 1 210 ? -3.210 12.459 8.928 1.00 71.69 210 CYS A O 1
ATOM 1675 N N . LEU A 1 211 ? -1.947 11.160 7.600 1.00 68.12 211 LEU A N 1
ATOM 1676 C CA . LEU A 1 211 ? -1.988 9.985 8.480 1.00 68.12 211 LEU A CA 1
ATOM 1677 C C . LEU A 1 211 ? -1.294 10.246 9.826 1.00 68.12 211 LEU A C 1
ATOM 1679 O O . LEU A 1 211 ? -1.758 9.755 10.851 1.00 68.12 211 LEU A O 1
ATOM 1683 N N . ASN A 1 212 ? -0.205 11.021 9.830 1.00 62.78 212 ASN A N 1
ATOM 1684 C CA . ASN A 1 212 ? 0.550 11.365 11.038 1.00 62.78 212 ASN A CA 1
ATOM 1685 C C . ASN A 1 212 ? -0.063 12.532 11.831 1.00 62.78 212 ASN A C 1
ATOM 1687 O O . ASN A 1 212 ? 0.090 12.594 13.050 1.00 62.78 212 ASN A O 1
ATOM 1691 N N . SER A 1 213 ? -0.726 13.484 11.168 1.00 64.19 213 SER A N 1
ATOM 1692 C CA . SER A 1 213 ? -1.141 14.750 11.787 1.00 64.19 213 SER A CA 1
ATOM 1693 C C . SER A 1 213 ? -2.242 14.601 12.829 1.00 64.19 213 SER A C 1
ATOM 1695 O O . SER A 1 213 ? -2.410 15.500 13.649 1.00 64.19 213 SER A O 1
ATOM 1697 N N . GLY A 1 214 ? -2.950 13.470 12.852 1.00 56.53 214 GLY A N 1
ATOM 1698 C CA . GLY A 1 214 ? -3.864 13.190 13.951 1.00 56.53 214 GLY A CA 1
ATOM 1699 C C . GLY A 1 214 ? -3.159 13.218 15.322 1.00 56.53 214 GLY A C 1
ATOM 1700 O O . GLY A 1 214 ? -3.771 13.674 16.286 1.00 56.53 214 GLY A O 1
ATOM 1701 N N . ASP A 1 215 ? -1.869 12.839 15.403 1.00 52.34 215 ASP A N 1
ATOM 1702 C CA . ASP A 1 215 ? -1.106 12.665 16.671 1.00 52.34 215 ASP A CA 1
ATOM 1703 C C . ASP A 1 215 ? -0.721 13.964 17.338 1.00 52.34 215 ASP A C 1
ATOM 1705 O O . ASP A 1 215 ? -0.612 14.074 18.559 1.00 52.34 215 ASP A O 1
ATOM 1709 N N . GLN A 1 216 ? -0.527 14.983 16.517 1.00 46.75 216 GLN A N 1
ATOM 1710 C CA . GLN A 1 216 ? 0.082 16.226 16.950 1.00 46.75 216 GLN A CA 1
ATOM 1711 C C . GLN A 1 216 ? -0.939 17.178 17.586 1.00 46.75 216 GLN A C 1
ATOM 1713 O O . GLN A 1 216 ? -0.571 17.961 18.463 1.00 46.75 216 GLN A O 1
ATOM 1718 N N . GLU A 1 217 ? -2.222 17.093 17.217 1.00 47.50 217 GLU A N 1
ATOM 1719 C CA . GLU A 1 217 ? -3.265 17.930 17.825 1.00 47.50 217 GLU A CA 1
ATOM 1720 C C . GLU A 1 217 ? -3.532 17.569 19.296 1.00 47.50 217 GLU A C 1
ATOM 1722 O O . GLU A 1 217 ? -3.830 18.453 20.096 1.00 47.50 217 GLU A O 1
ATOM 1727 N N . GLU A 1 218 ? -3.329 16.314 19.708 1.00 45.00 218 GLU A N 1
ATOM 1728 C CA . GLU A 1 218 ? -3.515 15.892 21.105 1.00 45.00 218 GLU A CA 1
ATOM 1729 C C . GLU A 1 218 ? -2.496 16.543 22.056 1.00 45.00 218 GLU A C 1
ATOM 1731 O O . GLU A 1 218 ? -2.848 16.974 23.155 1.00 45.00 218 GLU A O 1
ATOM 1736 N N . ARG A 1 219 ? -1.241 16.713 21.615 1.00 44.84 219 ARG A N 1
ATOM 1737 C CA . ARG A 1 219 ? -0.199 17.372 22.424 1.00 44.84 219 ARG A CA 1
ATOM 1738 C C . ARG A 1 219 ? -0.351 18.890 22.495 1.00 44.84 219 ARG A C 1
ATOM 1740 O O . ARG A 1 219 ? 0.208 19.506 23.398 1.00 44.84 219 ARG A O 1
ATOM 1747 N N . ARG A 1 220 ? -1.071 19.498 21.548 1.00 44.19 220 ARG A N 1
ATOM 1748 C CA . ARG A 1 220 ? -1.226 20.957 21.454 1.00 44.19 220 ARG A CA 1
ATOM 1749 C C . ARG A 1 220 ? -2.464 21.478 22.204 1.00 44.19 220 ARG A C 1
ATOM 1751 O O . ARG A 1 220 ? -2.467 22.640 22.593 1.00 44.19 220 ARG A O 1
ATOM 1758 N N . PHE A 1 221 ? -3.469 20.633 22.461 1.00 45.19 221 PHE A N 1
ATOM 1759 C CA . PHE A 1 221 ? -4.725 21.016 23.134 1.00 45.19 221 PHE A CA 1
ATOM 1760 C C . PHE A 1 221 ? -4.866 20.553 24.596 1.00 45.19 221 PHE A C 1
ATOM 1762 O O . PHE A 1 221 ? -5.900 20.807 25.210 1.00 45.19 221 PHE A O 1
ATOM 1769 N N . LEU A 1 222 ? -3.832 19.945 25.185 1.00 43.16 222 LEU A N 1
ATOM 1770 C CA . LEU A 1 222 ? -3.755 19.696 26.630 1.00 43.16 222 LEU A CA 1
ATOM 1771 C C . LEU A 1 222 ? -2.699 20.605 27.288 1.00 43.16 222 LEU A C 1
ATOM 1773 O O . LEU A 1 222 ? -1.598 20.142 27.596 1.00 43.16 222 LEU A O 1
ATOM 1777 N N . PRO A 1 223 ? -2.991 21.897 27.537 1.00 43.56 223 PRO A N 1
ATOM 1778 C CA . PRO A 1 223 ? -2.221 22.647 28.512 1.00 43.56 223 PRO A CA 1
ATOM 1779 C C . PRO A 1 223 ? -2.553 22.082 29.901 1.00 43.56 223 PRO A C 1
ATOM 1781 O O . PRO A 1 223 ? -3.675 22.211 30.380 1.00 43.56 223 PRO A O 1
ATOM 1784 N N . GLY A 1 224 ? -1.576 21.439 30.542 1.00 48.75 224 GLY A N 1
ATOM 1785 C CA . GLY A 1 224 ? -1.651 21.086 31.963 1.00 48.75 224 GLY A CA 1
ATOM 1786 C C . GLY A 1 224 ? -1.829 19.599 32.260 1.00 48.75 224 GLY A C 1
ATOM 1787 O O . GLY A 1 224 ? -2.882 19.166 32.718 1.00 48.75 224 GLY A O 1
ATOM 1788 N N . TYR A 1 225 ? -0.750 18.825 32.128 1.00 38.56 225 TYR A N 1
ATOM 1789 C CA . TYR A 1 225 ? -0.557 17.662 32.997 1.00 38.56 225 TYR A CA 1
ATOM 1790 C C . TYR A 1 225 ? -0.023 18.173 34.343 1.00 38.56 225 TYR A C 1
ATOM 1792 O O . TYR A 1 225 ? 1.181 18.154 34.599 1.00 38.56 225 TYR A O 1
ATOM 1800 N N . ASN A 1 226 ? -0.916 18.703 35.182 1.00 39.62 226 ASN A N 1
ATOM 1801 C CA . ASN A 1 226 ? -0.601 18.888 36.595 1.00 39.62 226 ASN A CA 1
ATOM 1802 C C . ASN A 1 226 ? -0.544 17.498 37.237 1.00 39.62 226 ASN A C 1
ATOM 1804 O O . ASN A 1 226 ? -1.504 16.729 37.156 1.00 39.62 226 ASN A O 1
ATOM 1808 N N . ARG A 1 227 ? 0.599 17.171 37.853 1.00 36.88 227 ARG A N 1
ATOM 1809 C CA . ARG A 1 227 ? 0.715 16.037 38.780 1.00 36.88 227 ARG A CA 1
ATOM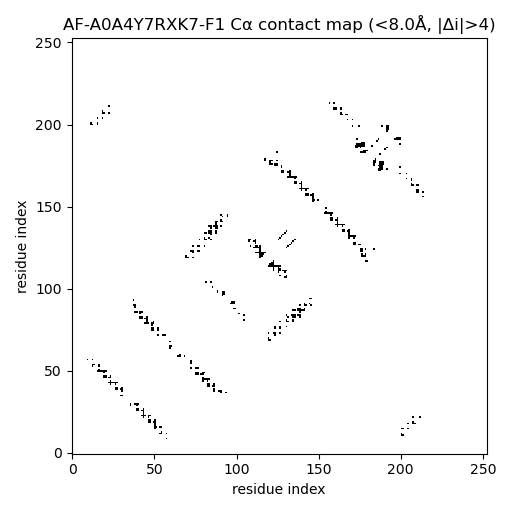 1810 C C . ARG A 1 227 ? -0.411 16.147 39.816 1.00 36.88 227 ARG A C 1
ATOM 1812 O O . ARG A 1 227 ? -0.561 17.230 40.379 1.00 36.88 227 ARG A O 1
ATOM 1819 N N . PRO A 1 228 ? -1.157 15.073 40.117 1.00 38.38 228 PRO A N 1
ATOM 1820 C CA . PRO A 1 228 ? -1.933 15.061 41.339 1.00 38.38 228 PRO A CA 1
ATOM 1821 C C . PRO A 1 228 ? -0.947 15.024 42.507 1.00 38.38 228 PRO A C 1
ATOM 1823 O O . PRO A 1 228 ? -0.093 14.136 42.576 1.00 38.38 228 PRO A O 1
ATOM 1826 N N . GLU A 1 229 ? -1.035 16.032 43.370 1.00 40.03 229 GLU A N 1
ATOM 1827 C CA . GLU A 1 229 ? -0.391 16.017 44.675 1.00 40.03 229 GLU A CA 1
ATOM 1828 C C . GLU A 1 229 ? -0.867 14.801 45.476 1.00 40.03 229 GLU A C 1
ATOM 1830 O O . GLU A 1 229 ? -2.012 14.354 45.366 1.00 40.03 229 GLU A O 1
ATOM 1835 N N . GLU A 1 230 ? 0.052 14.243 46.256 1.00 44.97 230 GLU A N 1
ATOM 1836 C CA . GLU A 1 230 ? -0.216 13.191 47.224 1.00 44.97 230 GLU A CA 1
ATOM 1837 C C . GLU A 1 230 ? -1.277 13.674 48.224 1.00 44.97 230 GLU A C 1
ATOM 1839 O O . GLU A 1 230 ? -1.040 14.599 48.996 1.00 44.97 230 GLU A O 1
ATOM 1844 N N . GLY A 1 231 ? -2.460 13.055 48.225 1.00 39.19 231 GLY A N 1
ATOM 1845 C CA . GLY A 1 231 ? -3.503 13.426 49.177 1.00 39.19 231 GLY A CA 1
ATOM 1846 C C . GLY A 1 231 ? -4.816 12.671 49.003 1.00 39.19 231 GLY A C 1
ATOM 1847 O O . GLY A 1 231 ? -5.679 13.096 48.251 1.00 39.19 231 GLY A O 1
ATOM 1848 N N . GLY A 1 232 ? -4.942 11.556 49.728 1.00 40.44 232 GLY A N 1
ATOM 1849 C CA . GLY A 1 232 ? -6.173 11.020 50.330 1.00 40.44 232 GLY A CA 1
ATOM 1850 C C . GLY A 1 232 ? -7.490 11.028 49.539 1.00 40.44 232 GLY A C 1
ATOM 1851 O O . GLY A 1 232 ? -8.155 12.050 49.421 1.00 40.44 232 GLY A O 1
ATOM 1852 N N . GLY A 1 233 ? -7.972 9.833 49.184 1.00 33.28 233 GLY A N 1
ATOM 1853 C CA . GLY A 1 233 ? -9.393 9.611 48.895 1.00 33.28 233 GLY A CA 1
ATOM 1854 C C . GLY A 1 233 ? -9.630 8.476 47.910 1.00 33.28 233 GLY A C 1
ATOM 1855 O O . GLY A 1 233 ? -9.548 8.667 46.701 1.00 33.28 233 GLY A O 1
ATOM 1856 N N . ALA A 1 234 ? -9.935 7.284 48.422 1.00 43.25 234 ALA A N 1
ATOM 1857 C CA . ALA A 1 234 ? -10.376 6.160 47.608 1.00 43.25 234 ALA A CA 1
ATOM 1858 C C . ALA A 1 234 ? -11.712 6.503 46.925 1.00 43.25 234 ALA A C 1
ATOM 1860 O O . ALA A 1 234 ? -12.761 6.509 47.563 1.00 43.25 234 ALA A O 1
ATOM 1861 N N . VAL A 1 235 ? -11.667 6.774 45.620 1.00 38.06 235 VAL A N 1
ATOM 1862 C CA . VAL A 1 235 ? -12.846 6.764 44.750 1.00 38.06 235 VAL A CA 1
ATOM 1863 C C . VAL A 1 235 ? -12.776 5.488 43.924 1.00 38.06 235 VAL A C 1
ATOM 1865 O O . VAL A 1 235 ? -11.911 5.319 43.064 1.00 38.06 235 VAL A O 1
ATOM 1868 N N . GLU A 1 236 ? -13.676 4.560 44.228 1.00 38.81 236 GLU A N 1
ATOM 1869 C CA . GLU A 1 236 ? -13.868 3.315 43.496 1.00 38.81 236 GLU A CA 1
ATOM 1870 C C . GLU A 1 236 ? -14.444 3.627 42.106 1.00 38.81 236 GLU A C 1
ATOM 1872 O O . GLU A 1 236 ? -15.651 3.723 41.893 1.00 38.81 236 GLU A O 1
ATOM 1877 N N . ILE A 1 237 ? -13.553 3.844 41.136 1.00 41.00 237 ILE A N 1
ATOM 1878 C CA . ILE A 1 237 ? -13.932 4.014 39.734 1.00 41.00 237 ILE A CA 1
ATOM 1879 C C . ILE A 1 237 ? -14.324 2.637 39.193 1.00 41.00 237 ILE A C 1
ATOM 1881 O O . ILE A 1 237 ? -13.483 1.753 39.004 1.00 41.00 237 ILE A O 1
ATOM 1885 N N . SER A 1 238 ? -15.623 2.475 38.941 1.00 37.34 238 SER A N 1
ATOM 1886 C CA . SER A 1 238 ? -16.219 1.318 38.273 1.00 37.34 238 SER A CA 1
A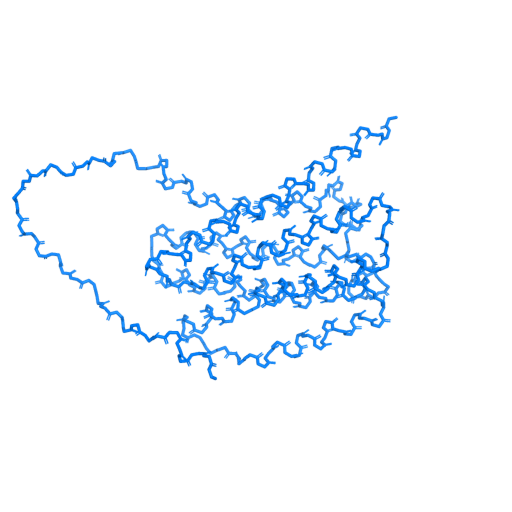TOM 1887 C C . SER A 1 238 ? -15.421 0.949 37.019 1.00 37.34 238 SER A C 1
ATOM 1889 O O . SER A 1 238 ? -15.336 1.709 36.053 1.00 37.34 238 SER A O 1
ATOM 1891 N N . ARG A 1 239 ? -14.794 -0.231 37.053 1.00 31.67 239 ARG A N 1
ATOM 1892 C CA . ARG A 1 239 ? -13.965 -0.762 35.967 1.00 31.67 239 ARG A CA 1
ATOM 1893 C C . ARG A 1 239 ? -14.829 -0.984 34.716 1.00 31.67 239 ARG A C 1
ATOM 1895 O O . ARG A 1 239 ? -15.817 -1.712 34.812 1.00 31.67 239 ARG A O 1
ATOM 1902 N N . PRO A 1 240 ? -14.463 -0.465 33.530 1.00 35.78 240 PRO A N 1
ATOM 1903 C CA . PRO A 1 240 ? -15.110 -0.895 32.299 1.00 35.78 240 PRO A CA 1
ATOM 1904 C C . PRO A 1 240 ? -14.804 -2.380 32.045 1.00 35.78 240 PRO A C 1
ATOM 1906 O O . PRO A 1 240 ? -13.713 -2.869 32.352 1.00 35.78 240 PRO A O 1
ATOM 1909 N N . ALA A 1 241 ? -15.797 -3.092 31.511 1.00 36.44 241 ALA A N 1
ATOM 1910 C CA . ALA A 1 241 ? -15.789 -4.535 31.294 1.00 36.44 241 ALA A CA 1
ATOM 1911 C C . ALA A 1 241 ? -14.481 -5.033 30.648 1.00 36.44 241 ALA A C 1
ATOM 1913 O O . ALA A 1 241 ? -14.087 -4.595 29.564 1.00 36.44 241 ALA A O 1
ATOM 1914 N N . ARG A 1 242 ? -13.816 -5.984 31.319 1.00 32.78 242 ARG A N 1
ATOM 1915 C CA . ARG A 1 242 ? -12.697 -6.744 30.752 1.00 32.78 242 ARG A CA 1
ATOM 1916 C C . ARG A 1 242 ? -13.235 -7.598 29.606 1.00 32.78 242 ARG A C 1
ATOM 1918 O O . ARG A 1 242 ? -13.934 -8.578 29.846 1.00 32.78 242 ARG A O 1
ATOM 1925 N N . TYR A 1 243 ? -12.892 -7.249 28.372 1.00 37.41 243 TYR A N 1
ATOM 1926 C CA . TYR A 1 243 ? -13.033 -8.177 27.255 1.00 37.41 243 TYR A CA 1
ATOM 1927 C C . TYR A 1 243 ? -12.015 -9.317 27.422 1.00 37.41 243 TYR A C 1
ATOM 1929 O O . TYR A 1 243 ? -10.860 -9.048 27.769 1.00 37.41 243 TYR A O 1
ATOM 1937 N N . PRO A 1 244 ? -12.401 -10.582 27.187 1.00 35.28 244 PRO A N 1
ATOM 1938 C CA . PRO A 1 244 ? -11.479 -11.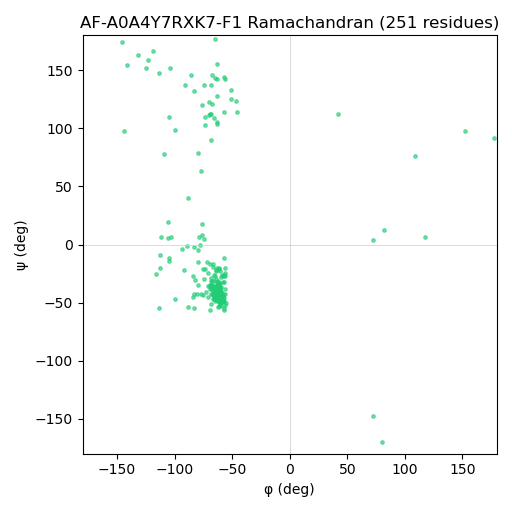699 27.298 1.00 35.28 244 PRO A CA 1
ATOM 1939 C C . PRO A 1 244 ? -10.464 -11.631 26.150 1.00 35.28 244 PRO A C 1
ATOM 1941 O O . PRO A 1 244 ? -10.798 -11.834 24.984 1.00 35.28 244 PRO A O 1
ATOM 1944 N N . TYR A 1 245 ? -9.207 -11.340 26.486 1.00 40.06 245 TYR A N 1
ATOM 1945 C CA . TYR A 1 245 ? -8.068 -11.507 25.587 1.00 40.06 245 TYR A CA 1
ATOM 1946 C C . TYR A 1 245 ? -7.922 -13.000 25.257 1.00 40.06 245 TYR A C 1
ATOM 1948 O O . TYR A 1 245 ? -7.433 -13.778 26.074 1.00 40.06 245 TYR A O 1
ATOM 1956 N N . ARG A 1 246 ? -8.328 -13.423 24.053 1.00 37.84 246 ARG A N 1
ATOM 1957 C CA . ARG A 1 246 ? -7.823 -14.675 23.472 1.00 37.84 246 ARG A CA 1
ATOM 1958 C C . ARG A 1 246 ? -6.412 -14.412 22.957 1.00 37.84 246 ARG A C 1
ATOM 1960 O O . ARG A 1 246 ? -6.209 -13.536 22.117 1.00 37.84 246 ARG A O 1
ATOM 1967 N N . SER A 1 247 ? -5.445 -15.152 23.490 1.00 35.91 247 SER A N 1
ATOM 1968 C CA . SER A 1 247 ? -4.042 -15.093 23.091 1.00 35.91 247 SER A CA 1
ATOM 1969 C C . SER A 1 247 ? -3.881 -15.351 21.586 1.00 35.91 247 SER A C 1
ATOM 1971 O O . SER A 1 247 ? -4.566 -16.184 20.980 1.00 35.91 247 SER A O 1
ATOM 1973 N N . LEU A 1 248 ? -2.940 -14.618 20.982 1.00 42.59 248 LEU A N 1
ATOM 1974 C CA . LEU A 1 248 ? -2.613 -14.631 19.551 1.00 42.59 248 LEU A CA 1
ATOM 1975 C C . LEU A 1 248 ? -2.230 -16.016 18.998 1.00 42.59 248 LEU A C 1
ATOM 1977 O O . LEU A 1 248 ? -2.213 -16.184 17.785 1.00 42.59 248 LEU A O 1
ATOM 1981 N N . GLN A 1 249 ? -1.988 -17.019 19.847 1.00 36.84 249 GLN A N 1
ATOM 1982 C CA . GLN A 1 249 ? -1.663 -18.391 19.434 1.00 36.84 249 GLN A CA 1
ATOM 1983 C C . GLN A 1 249 ? -2.798 -19.097 18.676 1.00 36.84 249 GLN A C 1
ATOM 1985 O O . GLN A 1 249 ? -2.534 -20.004 17.898 1.00 36.84 249 GLN A O 1
ATOM 1990 N N . SER A 1 250 ? -4.048 -18.653 18.827 1.00 39.69 250 SER A N 1
ATOM 1991 C CA . SER A 1 250 ? -5.203 -19.284 18.166 1.00 39.69 250 SER A CA 1
ATOM 1992 C C . SER A 1 250 ? -5.396 -18.909 16.686 1.00 39.69 250 SER A C 1
ATOM 1994 O O . SER A 1 250 ? -6.260 -19.482 16.033 1.00 39.69 250 SER A O 1
ATOM 1996 N N . TYR A 1 251 ? -4.592 -17.987 16.141 1.00 46.03 251 TYR A N 1
ATOM 1997 C CA . TYR A 1 251 ? -4.653 -17.563 14.729 1.00 46.03 251 TYR A CA 1
ATOM 1998 C C . TYR A 1 251 ? -3.425 -17.991 13.900 1.00 46.03 251 TYR A C 1
ATOM 2000 O O . TYR A 1 251 ? -3.269 -17.565 12.751 1.00 46.03 251 TYR A O 1
ATOM 2008 N N . PHE A 1 252 ? -2.529 -18.793 14.486 1.00 41.72 252 PHE A N 1
ATOM 2009 C CA . PHE A 1 252 ? -1.320 -19.311 13.832 1.00 41.72 252 PHE A CA 1
ATOM 2010 C C . PHE A 1 252 ? -1.427 -20.778 13.385 1.00 41.72 252 PHE A C 1
ATOM 2012 O O . PHE A 1 252 ? -0.437 -21.311 12.888 1.00 41.72 252 PHE A O 1
ATOM 2019 N N . LEU A 1 253 ? -2.609 -21.392 13.497 1.00 36.75 253 LEU A N 1
ATOM 2020 C CA . LEU A 1 253 ? -2.932 -22.704 12.929 1.00 36.75 253 LEU A CA 1
ATOM 2021 C C . LEU A 1 253 ? -3.972 -22.554 11.816 1.00 36.75 253 LEU A C 1
ATOM 2023 O O . LEU A 1 253 ? -4.928 -21.768 12.019 1.00 36.75 253 LEU A O 1
#

Organism: NCBI:txid258475

Sequence (253 aa):
MNQTIGWQMDYIYFLYGLSFIMLAAVCLAMSRSERQRLPWFLLSLFIITHGLYEWIYHFSNSGTFVLSFTYFKAGLLTISQLFLIEFGRLVFIKEGAKAPGRWIVVPFLAIAALGGLNGPSGLTAMAQYVLGFGGGFWAALSFNRASQRISGQARRWLESASISMALFAATSLLAVPPSPFFPANIFNLHWFYQTLGFHLQILRGLFIVCLNSGDQEERRFLPGYNRPEEGGGAVEISRPARYPYRSLQSYFL

Solvent-accessible surface area (backbone atoms only — not comparable to full-atom values): 13568 Å² total; per-residue (Å²): 136,69,67,71,60,52,59,56,50,55,51,52,49,51,53,41,23,47,52,26,44,53,53,15,51,52,28,42,55,53,52,68,48,92,82,61,84,61,66,29,49,35,48,15,51,15,32,38,37,41,18,51,34,50,43,51,58,59,60,46,70,76,72,87,56,71,68,76,50,42,55,50,45,34,50,42,43,45,56,16,27,50,28,32,33,52,32,13,47,50,39,32,41,74,74,70,44,95,57,82,63,80,67,62,53,52,62,46,50,53,58,15,51,58,20,44,81,66,39,55,55,22,26,38,29,28,28,26,49,44,34,30,23,49,15,27,43,41,32,13,53,24,29,43,55,54,19,75,77,44,70,68,68,69,16,59,40,26,43,45,37,13,52,30,31,36,55,51,12,56,45,26,57,33,71,20,57,77,35,99,46,90,60,31,62,68,42,10,43,64,51,50,33,73,73,69,72,52,64,69,61,59,60,50,41,50,35,54,49,56,52,53,51,59,64,56,55,61,72,71,73,56,87,73,89,70,78,82,72,94,72,88,79,95,72,88,74,81,75,77,83,82,74,84,82,75,66,76,74,78,75,77,115

Secondary structure (DSSP, 8-state):
--HHHHHHHHHHHHHHHHHHHHHHHHHHHHTTSS---S-HHHHHHHHHHHHHHHHHHHHHTTSS--HHHHHHHHHHHHHHHHHHHHHHHHHHHHTT-----GGGHHHHHHHHHHGGGGHHHHHHHHIIIIIIHHHHHHHHHHHHHHHHT--SHHHHHHHHHHHHHHHHHHHTTTSPPP-SSTTTTTSSHHHHHHHHSS-HHHHHHHHHHHHHHHHHHHHHS----PPPPS--------PPP------GGGG--